Protein AF-W4V3F1-F1 (afdb_monomer_lite)

Sequence (189 aa):
MKKFYSPKEDTHKGADICTDPGHCQAWTKKEDAMAKWGTFKALDNWNKIERAVKETEGIIILYDKKVVNPVFHANSGGMTENAEDVWEGVEVPYLKSVKSEGEDKSSGYKVETVFKEEEITKKLEEEYPDIDIEPENLLEEIEVLERTPAGRVKELKIEDVVIKGTQLRTLLGLRSTNSILKREMTARL

Radius of gyration: 21.02 Å; chains: 1; bounding box: 52×33×70 Å

Foldseek 3Di:
DPLLADDPDPPVVPDRADCDCVGHRHDDDLVRQLVVVDDVCSVVVVVVVVVVCVVCPPPFDDDPNGGDDPDDDDALLQKFDFPCLPPPDDGDPVRHIDGDPPSVPDPPNDDDDDDQLVLLVVLCCVVPVVADDDSVCQVVQKAQPDAGPSQFRQWIGRNNDIDGLVVVCVSRVNRGSNDDDDDDDDPDD

Secondary structure (DSSP, 8-state):
---SS--SS-TTTT-S--S-TTTS-----HHHHHHHH-TTTHHHHHHHHHHHHHHTTT---EETTEE------S--SSBPPPHHHHSTT---TTS---B--SGGGSTTSS------HHHHHHHHHHH-TT----GGGTTTSEEEEEE-TTS-EEEEEETTEEEEHHHHHHHHT-S-S------------

pLDDT: mean 89.68, std 12.68, range [36.09, 98.5]

InterPro domains:
  IPR013486 Sporulation stage II protein D, amidase enhancer LytB [TIGR02669] (10-173)
  IPR013693 Sporulation stage II protein D, amidase enhancer LytB N-terminal [PF08486] (12-63)

Organism: NCBI:txid1294263

Structure (mmCIF, N/CA/C/O backbone):
data_AF-W4V3F1-F1
#
_entry.id   AF-W4V3F1-F1
#
loop_
_atom_site.group_PDB
_atom_site.id
_atom_site.type_symbol
_atom_site.label_atom_id
_atom_site.label_alt_id
_atom_site.label_comp_id
_atom_site.label_asym_id
_atom_site.label_entity_id
_atom_site.label_seq_id
_atom_site.pdbx_PDB_ins_code
_atom_site.Cartn_x
_atom_site.Cartn_y
_atom_site.Cartn_z
_atom_site.occupancy
_atom_site.B_iso_or_equiv
_atom_site.auth_seq_id
_atom_site.auth_comp_id
_atom_site.auth_asym_id
_atom_site.auth_atom_id
_atom_site.pdbx_PDB_model_num
ATOM 1 N N . MET A 1 1 ? -2.410 6.619 -32.416 1.00 41.56 1 MET A N 1
ATOM 2 C CA . MET A 1 1 ? -1.963 5.507 -31.546 1.00 41.56 1 MET A CA 1
ATOM 3 C C . MET A 1 1 ? -3.140 5.073 -30.689 1.00 41.56 1 MET A C 1
ATOM 5 O O . MET A 1 1 ? -3.841 5.946 -30.196 1.00 41.56 1 MET A O 1
ATOM 9 N N . LYS A 1 2 ? -3.404 3.768 -30.546 1.00 36.09 2 LYS A N 1
ATOM 10 C CA . LYS A 1 2 ? -4.362 3.290 -29.535 1.00 36.09 2 LYS A CA 1
ATOM 11 C C . LYS A 1 2 ? -3.741 3.552 -28.164 1.00 36.0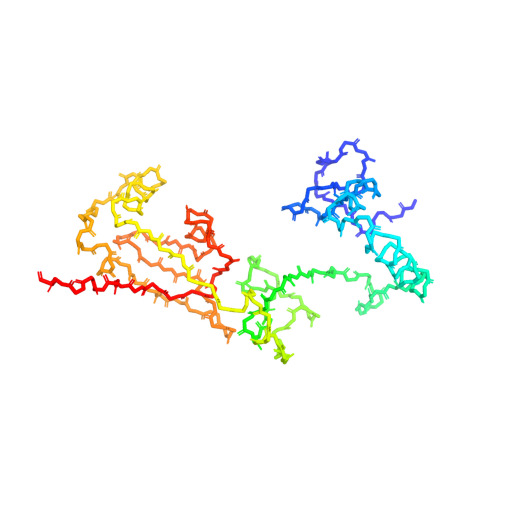9 2 LYS A C 1
ATOM 13 O O . LYS A 1 2 ? -2.633 3.086 -27.918 1.00 36.09 2 LYS A O 1
ATOM 18 N N . LYS A 1 3 ? -4.424 4.313 -27.312 1.00 44.62 3 LYS A N 1
ATOM 19 C CA . LYS A 1 3 ? -4.019 4.474 -25.917 1.00 44.62 3 LYS A CA 1
ATOM 20 C C . LYS A 1 3 ? -4.234 3.131 -25.209 1.00 44.62 3 LYS A C 1
ATOM 22 O O . LYS A 1 3 ? -5.343 2.605 -25.222 1.00 44.62 3 LYS A O 1
ATOM 27 N N . PHE A 1 4 ? -3.162 2.538 -24.687 1.00 47.47 4 PHE A N 1
ATOM 28 C CA . PHE A 1 4 ? -3.214 1.247 -23.982 1.00 47.47 4 PHE A CA 1
ATOM 29 C C . PHE A 1 4 ? -3.651 1.406 -22.522 1.00 47.47 4 PHE A C 1
ATOM 31 O O . PHE A 1 4 ? -4.257 0.499 -21.963 1.00 47.47 4 PHE A O 1
ATOM 38 N N . TYR A 1 5 ? -3.411 2.589 -21.956 1.00 52.44 5 TYR A N 1
ATOM 39 C CA . TYR A 1 5 ? -3.970 3.062 -20.700 1.00 52.44 5 TYR A CA 1
ATOM 40 C C . TYR A 1 5 ? -4.789 4.304 -21.015 1.00 52.44 5 TYR A C 1
ATOM 42 O O . TYR A 1 5 ? -4.263 5.312 -21.480 1.00 52.44 5 TYR A O 1
ATOM 50 N N . SER A 1 6 ? -6.099 4.226 -20.846 1.00 47.28 6 SER A N 1
ATOM 51 C CA . SER A 1 6 ? -6.944 5.413 -20.818 1.00 47.28 6 SER A CA 1
ATOM 52 C C . SER A 1 6 ? -7.829 5.292 -19.597 1.00 47.28 6 SER A C 1
ATOM 54 O O . SER A 1 6 ? -8.611 4.338 -19.538 1.00 47.28 6 SER A O 1
ATOM 56 N N . PRO A 1 7 ? -7.704 6.197 -18.613 1.00 50.78 7 PRO A N 1
ATOM 57 C CA . PRO A 1 7 ? -8.746 6.318 -17.610 1.00 50.78 7 PRO A CA 1
ATOM 58 C C . PRO A 1 7 ? -10.093 6.566 -18.313 1.00 50.78 7 PRO A C 1
ATOM 60 O O . PRO A 1 7 ? -10.143 7.117 -19.416 1.00 50.78 7 PRO A O 1
ATOM 63 N N . LYS A 1 8 ? -11.193 6.103 -17.702 1.00 53.56 8 LYS A N 1
ATOM 64 C CA . LYS A 1 8 ? -12.557 6.261 -18.252 1.00 53.56 8 LYS A CA 1
ATOM 65 C C . LYS A 1 8 ? -12.941 7.732 -18.478 1.00 53.56 8 LYS A C 1
ATOM 67 O O . LYS A 1 8 ? -13.828 8.005 -19.277 1.00 53.56 8 LYS A O 1
ATOM 72 N N . GLU A 1 9 ? -12.254 8.649 -17.807 1.00 59.47 9 GLU A N 1
ATOM 73 C CA . GLU A 1 9 ? -12.401 10.098 -17.908 1.00 59.47 9 GLU A CA 1
ATOM 74 C C . GLU A 1 9 ? -11.030 10.722 -18.207 1.00 59.47 9 GLU A C 1
ATOM 76 O O . GLU A 1 9 ? -10.009 10.172 -17.794 1.00 59.47 9 GLU A O 1
ATOM 81 N N . ASP A 1 10 ? -10.980 11.866 -18.904 1.00 65.69 10 ASP A N 1
ATOM 82 C CA . ASP A 1 10 ? -9.732 12.620 -19.137 1.00 65.69 10 ASP A CA 1
ATOM 83 C C . ASP A 1 10 ? -9.283 13.346 -17.854 1.00 65.69 10 ASP A C 1
ATOM 85 O O . ASP A 1 10 ? -9.185 14.573 -17.785 1.00 65.69 10 ASP A O 1
ATOM 89 N N . THR A 1 11 ? -9.019 12.568 -16.802 1.00 72.94 11 THR A N 1
ATOM 90 C CA . THR A 1 11 ? -8.532 13.046 -15.500 1.00 72.94 11 THR A CA 1
ATOM 91 C C . THR A 1 11 ? -7.145 13.678 -15.601 1.00 72.94 11 THR A C 1
ATOM 93 O O . THR A 1 11 ? -6.717 14.391 -14.693 1.00 72.94 11 THR A O 1
ATOM 96 N N . HIS A 1 12 ? -6.445 13.463 -16.717 1.00 76.38 12 HIS A N 1
ATOM 97 C CA . HIS A 1 12 ? -5.084 13.937 -16.965 1.00 76.38 12 HIS A CA 1
ATOM 98 C C . HIS A 1 12 ? -5.001 15.091 -17.965 1.00 76.38 12 HIS A C 1
ATOM 100 O O . HIS A 1 12 ? -3.892 15.510 -18.298 1.00 76.38 12 HIS A O 1
ATOM 106 N N . LYS A 1 13 ? -6.144 15.635 -18.412 1.00 82.06 13 LYS A N 1
ATOM 107 C CA . LYS A 1 13 ? -6.236 16.810 -19.299 1.00 82.06 13 LYS A CA 1
ATOM 108 C C . LYS A 1 13 ? -5.316 16.696 -20.525 1.00 82.06 13 LYS A C 1
ATOM 110 O O . LYS A 1 13 ? -4.575 17.628 -20.843 1.00 82.06 13 LYS A O 1
ATOM 115 N N . GLY A 1 14 ? -5.330 15.541 -21.187 1.00 83.25 14 GLY A N 1
ATOM 116 C CA . GLY A 1 14 ? -4.546 15.275 -22.396 1.00 83.25 14 GLY A CA 1
ATOM 117 C C . GLY A 1 14 ? -3.214 14.538 -22.200 1.00 83.25 14 GLY A C 1
ATOM 118 O O . GLY A 1 14 ? -2.583 14.207 -23.205 1.00 83.25 14 GLY A O 1
ATOM 119 N N . ALA A 1 15 ? -2.795 14.226 -20.968 1.00 85.25 15 ALA A N 1
ATOM 120 C CA . ALA A 1 15 ? -1.672 13.313 -20.709 1.00 85.25 15 ALA A CA 1
ATOM 121 C C . ALA A 1 15 ? -2.135 11.847 -20.569 1.00 85.25 15 ALA A C 1
ATOM 123 O O . ALA A 1 15 ? -3.310 11.577 -20.337 1.00 85.25 15 ALA A O 1
ATOM 124 N N . ASP A 1 16 ? -1.216 10.890 -20.738 1.00 83.19 16 ASP A N 1
ATOM 125 C CA . ASP A 1 16 ? -1.523 9.455 -20.594 1.00 83.19 16 ASP A CA 1
ATOM 126 C C . ASP A 1 16 ? -1.299 8.925 -19.162 1.00 83.19 16 ASP A C 1
ATOM 128 O O . ASP A 1 16 ? -1.877 7.905 -18.792 1.00 83.19 16 ASP A O 1
ATOM 132 N N . ILE A 1 17 ? -0.460 9.599 -18.361 1.00 86.94 17 ILE A N 1
ATOM 133 C CA . ILE A 1 17 ? -0.170 9.278 -16.953 1.00 86.94 17 ILE A CA 1
ATOM 134 C C . ILE A 1 17 ? 0.051 10.559 -16.135 1.00 86.94 17 ILE A C 1
ATOM 136 O O . ILE A 1 17 ? 0.441 11.592 -16.684 1.00 86.94 17 ILE A O 1
ATOM 140 N N . CYS A 1 18 ? -0.118 10.476 -14.812 1.00 87.25 18 CYS A N 1
ATOM 141 C CA . CYS A 1 18 ? 0.240 11.535 -13.864 1.00 87.25 18 CYS A CA 1
ATOM 142 C C . CYS A 1 1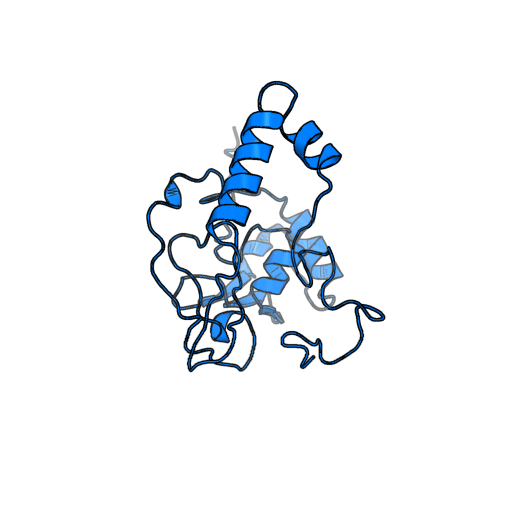8 ? 1.362 11.099 -12.903 1.00 87.25 18 CYS A C 1
ATOM 144 O O . CYS A 1 18 ? 1.743 9.929 -12.849 1.00 87.25 18 CYS A O 1
ATOM 146 N N . THR A 1 19 ? 1.895 12.051 -12.136 1.0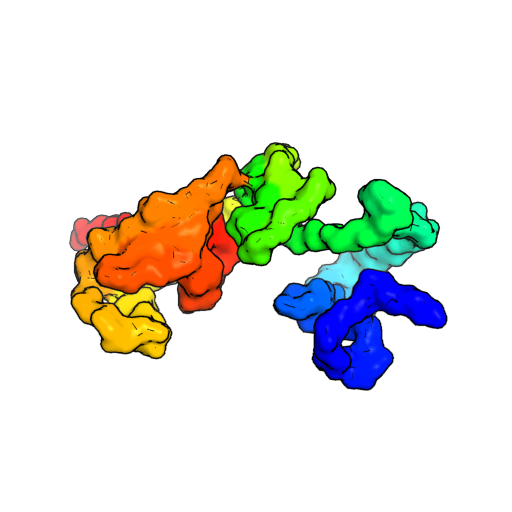0 88.94 19 THR A N 1
ATOM 147 C CA . THR A 1 19 ? 2.973 11.834 -11.153 1.00 88.94 19 THR A CA 1
ATOM 148 C C . THR A 1 19 ? 2.463 11.543 -9.739 1.00 88.94 19 THR A C 1
ATOM 150 O O . THR A 1 19 ? 3.247 11.560 -8.790 1.00 88.94 19 THR A O 1
ATOM 153 N N . ASP A 1 20 ? 1.153 11.345 -9.580 1.00 87.31 20 ASP A N 1
ATOM 154 C CA . ASP A 1 20 ? 0.534 10.992 -8.306 1.00 87.31 20 ASP A CA 1
ATOM 155 C C . ASP A 1 20 ? 0.576 9.464 -8.121 1.00 87.31 20 ASP A C 1
ATOM 157 O O . ASP A 1 20 ? -0.077 8.746 -8.884 1.00 87.31 20 ASP A O 1
ATOM 161 N N . PRO A 1 21 ? 1.315 8.934 -7.130 1.00 83.88 21 PRO A N 1
ATOM 162 C CA . PRO A 1 21 ? 1.365 7.499 -6.865 1.00 83.88 21 PRO A CA 1
ATOM 163 C C . PRO A 1 21 ? 0.045 6.918 -6.336 1.00 83.88 21 PRO A C 1
ATOM 165 O O . PRO A 1 21 ? -0.117 5.702 -6.374 1.00 83.88 21 PRO A O 1
ATOM 168 N N . GLY A 1 22 ? -0.885 7.745 -5.846 1.00 82.25 22 GLY A N 1
ATOM 169 C CA . GLY A 1 22 ? -2.237 7.315 -5.482 1.00 82.25 22 GLY A CA 1
ATOM 170 C C . GLY A 1 22 ? -3.136 7.046 -6.693 1.00 82.25 22 GLY A C 1
ATOM 171 O O . GLY A 1 22 ? -4.152 6.371 -6.552 1.00 82.25 22 GLY A O 1
ATOM 172 N N . HIS A 1 23 ? -2.752 7.536 -7.879 1.00 83.50 23 HIS A N 1
ATOM 173 C CA . HIS A 1 23 ? -3.527 7.403 -9.115 1.00 83.50 23 HIS A CA 1
ATOM 174 C C . HIS A 1 23 ? -2.782 6.645 -10.230 1.00 83.50 23 HIS A C 1
ATOM 176 O O . HIS A 1 23 ? -3.353 5.770 -10.876 1.00 83.50 23 HIS A O 1
ATOM 182 N N . CYS A 1 24 ? -1.521 6.990 -10.497 1.00 86.44 24 CYS A N 1
ATOM 183 C CA . CYS A 1 24 ? -0.678 6.352 -11.510 1.00 86.44 24 CYS A CA 1
ATOM 184 C C . CYS A 1 24 ? 0.584 5.771 -10.871 1.00 86.44 24 CYS A C 1
ATOM 186 O O . CYS A 1 24 ? 0.583 4.641 -10.395 1.00 86.44 24 CYS A O 1
ATOM 188 N N . GLN A 1 25 ? 1.679 6.526 -10.895 1.00 86.38 25 GLN A N 1
ATOM 189 C CA . GLN A 1 25 ? 2.966 6.071 -10.397 1.00 86.38 25 GLN A CA 1
ATOM 190 C C . GLN A 1 25 ? 3.774 7.242 -9.860 1.00 86.38 25 GLN A C 1
ATOM 192 O O . GLN A 1 25 ? 3.604 8.391 -10.271 1.00 86.38 25 GLN A O 1
ATOM 197 N N . ALA A 1 26 ? 4.683 6.927 -8.942 1.00 90.31 26 ALA A N 1
ATOM 198 C CA . ALA A 1 26 ? 5.602 7.912 -8.410 1.00 90.31 26 ALA A CA 1
ATOM 199 C C . ALA A 1 26 ? 6.524 8.438 -9.516 1.00 90.31 26 ALA A C 1
ATOM 201 O O . ALA A 1 26 ? 7.042 7.682 -10.339 1.00 90.31 26 ALA A O 1
ATOM 202 N N . TRP A 1 27 ? 6.787 9.738 -9.476 1.00 94.00 27 TRP A N 1
ATOM 203 C CA . TRP A 1 27 ? 7.806 10.373 -10.295 1.00 94.00 27 TRP A CA 1
ATOM 204 C C . TRP A 1 27 ? 8.590 11.371 -9.450 1.00 94.00 27 TRP A C 1
ATOM 206 O O . TRP A 1 27 ? 8.048 12.007 -8.547 1.00 94.00 27 TRP A O 1
ATOM 216 N N . THR A 1 28 ? 9.880 11.502 -9.732 1.00 94.00 28 THR A N 1
ATOM 217 C CA . THR A 1 28 ? 10.756 12.460 -9.060 1.00 94.00 28 THR A CA 1
ATOM 218 C C . THR A 1 28 ? 11.758 13.022 -10.057 1.00 94.00 28 THR A C 1
ATOM 220 O O . THR A 1 28 ? 12.177 12.327 -10.987 1.00 94.00 28 THR A O 1
ATOM 223 N N . LYS A 1 29 ? 12.134 14.289 -9.873 1.00 95.38 29 LYS A N 1
ATOM 224 C CA . LYS A 1 29 ? 13.186 14.918 -10.670 1.00 95.38 29 LYS A CA 1
ATOM 225 C C . LYS A 1 29 ? 14.539 14.331 -10.297 1.00 95.38 29 LYS A C 1
ATOM 227 O O . LYS A 1 29 ? 14.757 13.898 -9.165 1.00 95.38 29 LYS A O 1
ATOM 232 N N . LYS A 1 30 ? 15.471 14.365 -11.248 1.00 94.62 30 LYS A N 1
ATOM 233 C CA . LYS A 1 30 ? 16.843 13.899 -11.034 1.00 94.62 30 LYS A CA 1
ATOM 234 C C . LYS A 1 30 ? 17.491 14.609 -9.851 1.00 94.62 30 LYS A C 1
ATOM 236 O O . LYS A 1 30 ? 18.103 13.959 -9.011 1.00 94.62 30 LYS A O 1
ATOM 241 N N . GLU A 1 31 ? 17.324 15.921 -9.776 1.00 94.81 31 GLU A N 1
ATOM 242 C CA . GLU A 1 31 ? 17.925 16.773 -8.754 1.00 94.81 31 GLU A CA 1
ATOM 243 C C . GLU A 1 31 ? 17.392 16.418 -7.362 1.00 94.81 31 GLU A C 1
ATOM 245 O O . GLU A 1 31 ? 18.178 16.234 -6.435 1.00 94.81 31 GLU A O 1
ATOM 250 N N . ASP A 1 32 ? 16.076 16.223 -7.239 1.00 95.38 32 ASP A N 1
ATOM 251 C CA . ASP A 1 32 ? 15.419 15.850 -5.982 1.00 95.38 32 ASP A CA 1
ATOM 252 C C . ASP A 1 32 ? 15.861 14.454 -5.513 1.00 95.38 32 ASP A C 1
ATOM 254 O O . ASP A 1 32 ? 16.185 14.248 -4.339 1.00 95.38 32 ASP A O 1
ATOM 258 N N . ALA A 1 33 ? 15.932 13.489 -6.436 1.00 94.69 33 ALA A N 1
ATOM 259 C CA . ALA A 1 33 ? 16.415 12.142 -6.145 1.00 94.69 33 ALA A CA 1
ATOM 260 C C . ALA A 1 33 ? 17.887 12.146 -5.704 1.00 94.69 33 ALA A C 1
ATOM 262 O O . ALA A 1 33 ? 18.242 11.543 -4.688 1.00 94.69 33 ALA A O 1
ATOM 263 N N . MET A 1 34 ? 18.741 12.868 -6.435 1.00 95.00 34 MET A N 1
ATOM 264 C CA . MET A 1 34 ? 20.161 13.010 -6.120 1.00 95.00 34 MET A CA 1
ATOM 265 C C . MET A 1 34 ? 20.376 13.692 -4.766 1.00 95.00 34 MET A C 1
ATOM 267 O O . MET A 1 34 ? 21.180 13.208 -3.966 1.00 95.00 34 MET A O 1
ATOM 271 N N . ALA A 1 35 ? 19.627 14.757 -4.470 1.00 95.25 35 ALA A N 1
ATOM 272 C CA . ALA A 1 35 ? 19.666 15.424 -3.172 1.00 95.25 35 ALA A CA 1
ATOM 273 C C . ALA A 1 35 ? 19.281 14.463 -2.037 1.00 95.25 35 ALA A C 1
ATOM 275 O O . ALA A 1 35 ? 19.981 14.393 -1.026 1.00 95.25 35 ALA A O 1
ATOM 276 N N . LYS A 1 36 ? 18.229 13.655 -2.228 1.00 95.56 36 LYS A N 1
ATOM 277 C CA . LYS A 1 36 ? 17.770 12.662 -1.243 1.00 95.56 36 LYS A CA 1
ATOM 278 C C . LYS A 1 36 ? 18.800 11.563 -0.963 1.00 95.56 36 LYS A C 1
ATOM 280 O O . LYS A 1 36 ? 18.892 11.088 0.166 1.00 95.56 36 LYS A O 1
ATOM 285 N N . TRP A 1 37 ? 19.555 11.125 -1.968 1.00 96.06 37 TRP A N 1
ATOM 286 C CA . TRP A 1 37 ? 20.581 10.088 -1.793 1.00 96.06 37 TRP A CA 1
ATOM 287 C C . TRP A 1 37 ? 21.891 10.611 -1.197 1.00 96.06 37 TRP A C 1
ATOM 289 O O . TRP A 1 37 ? 22.673 9.819 -0.664 1.00 96.06 37 TRP A O 1
ATOM 299 N N . GLY A 1 38 ? 22.121 11.923 -1.275 1.00 93.50 38 GLY A N 1
ATOM 300 C CA . GLY A 1 38 ? 23.328 12.581 -0.794 1.00 93.50 38 GLY A CA 1
ATOM 301 C C . GLY A 1 38 ? 24.527 12.427 -1.735 1.00 93.50 38 GLY A C 1
ATOM 302 O O . GLY A 1 38 ? 24.615 11.504 -2.550 1.00 93.50 38 GLY A O 1
ATOM 303 N N . THR A 1 39 ? 25.490 13.339 -1.592 1.00 90.44 39 THR A N 1
ATOM 304 C CA . THR A 1 39 ? 26.598 13.565 -2.537 1.00 90.44 39 THR A CA 1
ATOM 305 C C . THR A 1 39 ? 27.396 12.307 -2.880 1.00 90.44 39 THR A C 1
ATOM 307 O O . THR A 1 39 ? 27.777 12.114 -4.030 1.00 90.44 39 THR A O 1
ATOM 310 N N . PHE A 1 40 ? 27.621 11.421 -1.906 1.00 92.25 40 PHE A N 1
ATOM 311 C CA . PHE A 1 40 ? 28.464 10.237 -2.091 1.00 92.25 40 PHE A CA 1
ATOM 312 C C . PHE A 1 40 ? 27.795 9.098 -2.871 1.00 92.25 40 PHE A C 1
ATOM 314 O O . PHE A 1 40 ? 28.497 8.276 -3.449 1.00 92.25 40 PHE A O 1
ATOM 321 N N . LYS A 1 41 ? 26.457 9.022 -2.880 1.00 95.81 41 LYS A N 1
ATOM 322 C CA . LYS A 1 41 ? 25.705 7.926 -3.525 1.00 95.81 41 LYS A CA 1
ATOM 323 C C . LYS A 1 41 ? 24.890 8.378 -4.729 1.00 95.81 41 LYS A C 1
ATOM 325 O O . LYS A 1 41 ? 24.471 7.538 -5.520 1.00 95.81 41 LYS A O 1
ATOM 330 N N . ALA A 1 42 ? 24.658 9.682 -4.872 1.00 96.19 42 ALA A N 1
ATOM 331 C CA . ALA A 1 42 ? 23.745 10.237 -5.860 1.00 96.19 42 ALA A CA 1
ATOM 332 C C . ALA A 1 42 ? 24.049 9.781 -7.293 1.00 96.19 42 ALA A C 1
ATOM 334 O O . ALA A 1 42 ? 23.158 9.293 -7.986 1.00 96.19 42 ALA A O 1
ATOM 335 N N . LEU A 1 43 ? 25.308 9.913 -7.722 1.00 95.94 43 LEU A N 1
ATOM 336 C CA . LEU A 1 43 ? 25.715 9.573 -9.085 1.00 95.94 43 LEU A CA 1
ATOM 337 C C . LEU A 1 43 ? 25.678 8.061 -9.340 1.00 95.94 43 LEU A C 1
ATOM 339 O O . LEU A 1 43 ? 25.175 7.636 -10.375 1.00 95.94 43 LEU A O 1
ATOM 343 N N . ASP A 1 44 ? 26.163 7.257 -8.391 1.00 97.38 44 ASP A N 1
ATOM 344 C CA . ASP A 1 44 ? 26.158 5.795 -8.508 1.00 97.38 44 ASP A CA 1
ATOM 345 C C . ASP A 1 44 ? 24.727 5.241 -8.584 1.00 97.38 44 ASP A C 1
ATOM 347 O O . ASP A 1 44 ? 24.395 4.499 -9.508 1.00 97.38 44 ASP A O 1
ATOM 351 N N . ASN A 1 45 ? 23.838 5.688 -7.689 1.00 97.75 45 ASN A N 1
ATOM 352 C CA . ASN A 1 45 ? 22.425 5.310 -7.712 1.00 97.75 45 ASN A CA 1
ATOM 353 C C . ASN A 1 45 ? 21.744 5.727 -9.022 1.00 97.75 45 ASN A C 1
ATOM 355 O O . ASN A 1 45 ? 21.009 4.928 -9.604 1.00 97.75 45 ASN A O 1
ATOM 359 N N . TRP A 1 46 ? 21.998 6.951 -9.500 1.00 96.94 46 TRP A N 1
ATOM 360 C CA . TRP A 1 46 ? 21.424 7.432 -10.756 1.00 96.94 46 TRP A CA 1
ATOM 361 C C . TRP A 1 46 ? 21.868 6.576 -11.941 1.00 96.94 46 TRP A C 1
ATOM 363 O O . TRP A 1 46 ? 21.027 6.081 -12.687 1.00 96.94 46 TRP A O 1
ATOM 373 N N . ASN A 1 47 ? 23.173 6.339 -12.077 1.00 97.31 47 ASN A N 1
ATOM 374 C CA . ASN A 1 47 ? 23.727 5.535 -13.166 1.00 97.31 47 ASN A CA 1
ATOM 375 C C . ASN A 1 47 ? 23.241 4.083 -13.099 1.00 97.31 47 ASN A C 1
ATOM 377 O O . ASN A 1 47 ? 22.976 3.466 -14.129 1.00 97.31 47 ASN A O 1
ATOM 381 N N . LYS A 1 48 ? 23.085 3.530 -11.891 1.00 97.94 48 LYS A N 1
ATOM 382 C CA . LYS A 1 48 ? 22.527 2.190 -11.689 1.00 97.94 48 LYS A CA 1
ATOM 383 C C . LYS A 1 48 ? 21.082 2.096 -12.186 1.00 97.94 48 LYS A C 1
ATOM 385 O O . LYS A 1 48 ? 20.744 1.109 -12.836 1.00 97.94 48 LYS A O 1
ATOM 390 N N . ILE A 1 49 ? 20.254 3.102 -11.898 1.00 97.56 49 ILE A N 1
ATOM 391 C CA . ILE A 1 49 ? 18.859 3.168 -12.359 1.00 97.56 49 ILE A CA 1
ATOM 392 C C . ILE A 1 49 ? 18.801 3.383 -13.875 1.00 97.56 49 ILE A C 1
ATOM 394 O O . ILE A 1 49 ? 18.083 2.661 -14.559 1.00 97.56 49 ILE A O 1
ATOM 398 N N . GLU A 1 50 ? 19.583 4.322 -14.411 1.00 97.75 50 GLU A N 1
ATOM 399 C CA . GLU A 1 50 ? 19.647 4.601 -15.851 1.00 97.75 50 GLU A CA 1
ATOM 400 C C . GLU A 1 50 ? 20.064 3.359 -16.646 1.00 97.75 50 GLU A C 1
ATOM 402 O O . GLU A 1 50 ? 19.432 3.017 -17.647 1.00 97.75 50 GLU A O 1
ATOM 407 N N . ARG A 1 51 ? 21.077 2.631 -16.159 1.00 98.50 51 ARG A N 1
ATOM 408 C CA . ARG A 1 51 ? 21.493 1.358 -16.748 1.00 98.50 51 ARG A CA 1
ATOM 409 C C . ARG A 1 51 ? 20.361 0.334 -16.726 1.00 98.50 51 ARG A C 1
ATOM 411 O O . ARG A 1 51 ? 20.109 -0.267 -17.761 1.00 98.50 51 ARG A O 1
ATOM 418 N N . ALA A 1 52 ? 19.668 0.163 -15.599 1.00 98.38 52 ALA A N 1
ATOM 419 C CA . ALA A 1 52 ? 18.562 -0.790 -15.498 1.00 98.38 52 ALA A CA 1
ATOM 420 C C . ALA A 1 52 ? 17.435 -0.470 -16.495 1.00 98.38 52 ALA A C 1
ATOM 422 O O . ALA A 1 52 ? 16.968 -1.364 -17.192 1.00 98.38 52 ALA A O 1
ATOM 423 N N . VAL A 1 53 ? 17.055 0.807 -16.624 1.00 97.75 53 VAL A N 1
ATOM 424 C CA . VAL A 1 53 ? 16.057 1.250 -17.612 1.00 97.75 53 VAL A CA 1
ATOM 425 C C . VAL A 1 53 ? 16.518 0.912 -19.029 1.00 97.75 53 VAL A C 1
ATOM 427 O O . VAL A 1 53 ? 15.767 0.289 -19.777 1.00 97.75 53 VAL A O 1
ATOM 430 N N . LYS A 1 54 ? 17.763 1.262 -19.376 1.00 98.38 54 LYS A N 1
ATOM 431 C CA . LYS A 1 54 ? 18.338 1.020 -20.705 1.00 98.38 54 LYS A CA 1
ATOM 432 C C . LYS A 1 54 ? 18.448 -0.469 -21.043 1.00 98.38 54 LYS A C 1
ATOM 434 O O . LYS A 1 54 ? 18.162 -0.863 -22.166 1.00 98.38 54 LYS A O 1
ATOM 439 N N . GLU A 1 55 ? 18.844 -1.301 -20.086 1.00 98.44 55 GLU A N 1
ATOM 440 C CA . GLU A 1 55 ? 18.936 -2.758 -20.264 1.00 98.44 55 GLU A CA 1
ATOM 441 C C . GLU A 1 55 ? 17.565 -3.410 -20.503 1.00 98.44 55 GLU A C 1
ATOM 443 O O . GLU A 1 55 ? 17.493 -4.482 -21.100 1.00 98.44 55 GLU A O 1
ATOM 448 N N . THR A 1 56 ? 16.480 -2.752 -20.087 1.00 97.88 56 THR A N 1
ATOM 449 C CA . THR A 1 56 ? 15.094 -3.203 -20.297 1.00 97.88 56 THR A CA 1
ATOM 450 C C . THR A 1 56 ? 14.337 -2.406 -21.363 1.00 97.88 56 THR A C 1
ATOM 452 O O . THR A 1 56 ? 13.106 -2.445 -21.412 1.00 97.88 56 THR A O 1
ATOM 455 N N . GLU A 1 57 ? 15.045 -1.673 -22.225 1.00 97.75 57 GLU A N 1
ATOM 456 C CA . GLU A 1 57 ? 14.424 -0.850 -23.264 1.00 97.75 57 GLU A CA 1
ATOM 457 C C . GLU A 1 57 ? 13.517 -1.689 -24.182 1.00 97.75 57 GLU A C 1
ATOM 459 O O . GLU A 1 57 ? 13.913 -2.721 -24.723 1.00 97.75 57 GLU A O 1
ATOM 464 N N . GLY A 1 58 ? 12.264 -1.250 -24.341 1.00 95.94 58 GLY A N 1
ATOM 465 C CA . GLY A 1 58 ? 11.266 -1.926 -25.175 1.00 95.94 58 GLY A CA 1
ATOM 466 C C . GLY A 1 58 ? 10.684 -3.220 -24.589 1.00 95.94 58 GLY A C 1
ATOM 467 O O . GLY A 1 58 ? 9.812 -3.821 -25.220 1.00 95.94 58 GLY A O 1
ATOM 468 N N . ILE A 1 59 ? 11.109 -3.646 -23.394 1.00 97.44 59 ILE A N 1
ATOM 469 C CA . ILE A 1 59 ? 10.538 -4.813 -22.715 1.00 97.44 59 ILE A CA 1
ATOM 470 C C . ILE A 1 59 ? 9.209 -4.420 -22.064 1.00 97.44 59 ILE A C 1
ATOM 472 O O . ILE A 1 59 ? 9.135 -3.497 -21.257 1.00 97.44 59 ILE A O 1
ATOM 476 N N . ILE A 1 60 ? 8.153 -5.160 -22.397 1.00 95.75 60 ILE A N 1
ATOM 477 C CA . ILE A 1 60 ? 6.815 -5.015 -21.815 1.00 95.75 60 ILE A CA 1
ATOM 478 C C . ILE A 1 60 ? 6.292 -6.374 -21.358 1.00 95.75 60 ILE A C 1
ATOM 480 O O . ILE A 1 60 ? 6.671 -7.414 -21.898 1.00 95.75 60 ILE A O 1
ATOM 484 N N . ILE A 1 61 ? 5.387 -6.362 -20.383 1.00 96.00 61 ILE A N 1
ATOM 485 C CA . ILE A 1 61 ? 4.742 -7.576 -19.883 1.00 96.00 61 ILE A CA 1
ATOM 486 C C . ILE A 1 61 ? 3.414 -7.763 -20.625 1.00 96.00 61 ILE A C 1
ATOM 488 O O . ILE A 1 61 ? 2.583 -6.852 -20.684 1.00 96.00 61 ILE A O 1
ATOM 492 N N . LEU A 1 62 ? 3.223 -8.952 -21.201 1.00 95.88 62 LEU A N 1
ATOM 493 C CA . LEU A 1 62 ? 2.016 -9.330 -21.930 1.00 95.88 62 LEU A CA 1
ATOM 494 C C . LEU A 1 62 ? 1.347 -10.540 -21.275 1.00 95.88 62 LEU A C 1
ATOM 496 O O . LEU A 1 62 ? 2.020 -11.491 -20.885 1.00 95.88 62 LEU A O 1
ATOM 500 N N . TYR A 1 63 ? 0.019 -10.540 -21.254 1.00 94.69 63 TYR A N 1
ATOM 501 C CA . TYR A 1 63 ? -0.804 -11.712 -20.972 1.00 94.69 63 TYR A CA 1
ATOM 502 C C . TYR A 1 63 ? -1.830 -11.851 -22.096 1.00 94.69 63 TYR A C 1
ATOM 504 O O . TYR A 1 63 ? -2.478 -10.872 -22.460 1.00 94.69 63 TYR A O 1
ATOM 512 N N . ASP A 1 64 ? -1.930 -13.037 -22.702 1.00 95.44 64 ASP A N 1
ATOM 513 C CA . ASP A 1 64 ? -2.780 -13.276 -23.882 1.00 95.44 64 ASP A CA 1
ATOM 514 C C . ASP A 1 64 ? -2.595 -12.209 -24.990 1.00 95.44 64 ASP A C 1
ATOM 516 O O . ASP A 1 64 ? -3.538 -11.620 -25.519 1.00 95.44 64 ASP A O 1
ATOM 520 N N . LYS A 1 65 ? -1.327 -11.891 -25.298 1.00 95.06 65 LYS A N 1
ATOM 521 C CA . LYS A 1 65 ? -0.909 -10.879 -26.296 1.00 95.06 65 LYS A CA 1
ATOM 522 C C . LYS A 1 65 ? -1.423 -9.451 -26.035 1.00 95.06 65 LYS A C 1
ATOM 524 O O . LYS A 1 65 ? -1.314 -8.597 -26.916 1.00 95.06 65 LYS A O 1
ATOM 529 N N . LYS A 1 66 ? -1.946 -9.165 -24.841 1.00 92.75 66 LYS A N 1
ATOM 530 C CA . LYS A 1 66 ? -2.372 -7.831 -24.399 1.00 92.75 66 LYS A CA 1
ATOM 531 C C . LYS A 1 66 ? -1.423 -7.316 -23.323 1.00 92.75 66 LYS A C 1
ATOM 533 O O . LYS A 1 66 ? -0.934 -8.092 -22.507 1.00 92.75 66 LYS A O 1
ATOM 538 N N . VAL A 1 67 ? -1.164 -6.010 -23.333 1.00 92.25 67 VAL A N 1
ATOM 539 C CA . VAL A 1 67 ? -0.369 -5.345 -22.290 1.00 92.25 67 VAL A CA 1
ATOM 540 C C . VAL A 1 67 ? -1.088 -5.495 -20.954 1.00 92.25 67 VAL A C 1
ATOM 542 O O . VAL A 1 67 ? -2.289 -5.239 -20.871 1.00 92.25 67 VAL A O 1
ATOM 545 N N . VAL A 1 68 ? -0.362 -5.949 -19.935 1.00 92.00 68 VAL A N 1
ATOM 546 C CA . VAL A 1 68 ? -0.910 -6.132 -18.583 1.00 92.00 68 VAL A CA 1
ATOM 547 C C . VAL A 1 68 ? -0.996 -4.809 -17.826 1.00 92.00 68 VAL A C 1
ATOM 549 O O . VAL A 1 68 ? -0.367 -3.831 -18.229 1.00 92.00 68 VAL A O 1
ATOM 552 N N . ASN A 1 69 ? -1.710 -4.817 -16.695 1.00 88.69 69 ASN A N 1
ATOM 553 C CA . ASN A 1 69 ? -1.582 -3.828 -15.625 1.00 88.69 69 ASN A CA 1
ATOM 554 C C . ASN A 1 69 ? -0.515 -4.252 -14.596 1.00 88.69 69 ASN A C 1
ATOM 556 O O . ASN A 1 69 ? -0.829 -5.075 -13.735 1.00 88.69 69 ASN A O 1
ATOM 560 N N . PRO A 1 70 ? 0.744 -3.761 -14.674 1.00 91.50 70 PRO A N 1
ATOM 561 C CA . PRO A 1 70 ? 1.851 -4.241 -13.854 1.00 91.50 70 PRO A CA 1
ATOM 562 C C . PRO A 1 70 ? 1.892 -3.499 -12.513 1.00 91.50 70 PRO A C 1
ATOM 564 O O . PRO A 1 70 ? 2.854 -2.801 -12.192 1.00 91.50 70 PRO A O 1
ATOM 567 N N . VAL A 1 71 ? 0.816 -3.617 -11.739 1.00 92.12 71 VAL A N 1
ATOM 568 C CA . VAL A 1 71 ? 0.738 -3.040 -10.394 1.00 92.12 71 VAL A CA 1
ATOM 569 C C . VAL A 1 71 ? 1.845 -3.603 -9.501 1.00 92.12 71 VAL A C 1
ATOM 571 O O . VAL A 1 71 ? 2.189 -4.783 -9.570 1.00 92.12 71 VAL A O 1
ATOM 574 N N . PHE A 1 72 ? 2.401 -2.757 -8.638 1.00 93.38 72 PHE A N 1
ATOM 575 C CA . PHE A 1 72 ? 3.454 -3.130 -7.698 1.00 93.38 72 PHE A CA 1
ATOM 576 C C . PHE A 1 72 ? 3.237 -2.443 -6.350 1.00 93.38 72 PHE A C 1
ATOM 578 O O . PHE A 1 72 ? 2.510 -1.456 -6.238 1.00 93.38 72 PHE A O 1
ATOM 585 N N . HIS A 1 73 ? 3.866 -2.971 -5.305 1.00 92.88 73 HIS A N 1
ATOM 586 C CA . HIS A 1 73 ? 3.802 -2.423 -3.954 1.00 92.88 73 HIS A CA 1
ATOM 587 C C . HIS A 1 73 ? 5.104 -2.717 -3.196 1.00 92.88 73 HIS A C 1
ATOM 589 O O . HIS A 1 73 ? 5.921 -3.520 -3.635 1.00 92.88 73 HIS A O 1
ATOM 595 N N . ALA A 1 74 ? 5.325 -2.027 -2.074 1.00 92.88 74 ALA A N 1
ATOM 596 C CA . ALA A 1 74 ? 6.620 -2.030 -1.387 1.00 92.88 74 ALA A CA 1
ATOM 597 C C . ALA A 1 74 ? 6.953 -3.340 -0.647 1.00 92.88 74 ALA A C 1
ATOM 599 O O . ALA A 1 74 ? 8.120 -3.720 -0.573 1.00 92.88 74 ALA A O 1
ATOM 600 N N . ASN A 1 75 ? 5.955 -3.981 -0.033 1.00 94.44 75 ASN A N 1
ATOM 601 C CA . ASN A 1 75 ? 6.105 -5.221 0.728 1.00 94.44 75 ASN A CA 1
ATOM 602 C C . ASN A 1 75 ? 4.743 -5.920 0.844 1.00 94.44 75 ASN A C 1
ATOM 604 O O . ASN A 1 75 ? 3.733 -5.271 1.146 1.00 94.44 75 ASN A O 1
ATOM 608 N N . SER A 1 76 ? 4.711 -7.219 0.577 1.00 94.69 76 SER A N 1
ATOM 609 C CA . SER A 1 76 ? 3.497 -8.031 0.542 1.00 94.69 76 SER A CA 1
ATOM 610 C C . SER A 1 76 ? 3.111 -8.574 1.922 1.00 94.69 76 SER A C 1
ATOM 612 O O . SER A 1 76 ? 1.927 -8.792 2.183 1.00 94.69 76 SER A O 1
ATOM 614 N N . GLY A 1 77 ? 4.078 -8.714 2.835 1.00 92.69 77 GLY A N 1
ATOM 615 C CA . GLY A 1 77 ? 3.894 -9.421 4.105 1.00 92.69 77 GLY A CA 1
ATOM 616 C C . GLY A 1 77 ? 4.019 -10.943 3.963 1.00 92.69 77 GLY A C 1
ATOM 617 O O . GLY A 1 77 ? 3.525 -11.674 4.816 1.00 92.69 77 GLY A O 1
ATOM 618 N N . GLY A 1 78 ? 4.664 -11.415 2.887 1.00 93.62 78 GLY A N 1
ATOM 619 C CA . GLY A 1 78 ? 4.954 -12.828 2.609 1.00 93.62 78 GLY A CA 1
ATOM 620 C C . GLY A 1 78 ? 4.095 -13.456 1.505 1.00 93.62 78 GLY A C 1
ATOM 621 O O . GLY A 1 78 ? 4.501 -14.459 0.912 1.00 93.62 78 GLY A O 1
ATOM 622 N N . MET A 1 79 ? 2.948 -12.858 1.180 1.00 95.75 79 MET A N 1
ATOM 623 C CA . MET A 1 79 ? 2.092 -13.233 0.051 1.00 95.75 79 MET A CA 1
ATOM 624 C C . MET A 1 79 ? 1.513 -11.990 -0.620 1.00 95.75 79 MET A C 1
ATOM 626 O O . MET A 1 79 ? 1.046 -11.065 0.044 1.00 95.75 79 MET A O 1
ATOM 630 N N . THR A 1 80 ? 1.522 -11.990 -1.951 1.00 96.69 80 THR A N 1
ATOM 631 C CA . THR A 1 80 ? 0.797 -11.001 -2.760 1.00 96.69 80 THR A CA 1
ATOM 632 C C . THR A 1 80 ? -0.703 -11.299 -2.752 1.00 96.69 80 THR A C 1
ATOM 634 O O . THR A 1 80 ? -1.119 -12.396 -2.391 1.00 96.69 80 THR A O 1
ATOM 637 N N . GLU A 1 81 ? -1.524 -10.325 -3.132 1.00 95.19 81 GLU A N 1
ATOM 638 C CA . GLU A 1 81 ? -2.982 -10.477 -3.171 1.00 95.19 81 GLU A CA 1
ATOM 639 C C . GLU A 1 81 ? -3.490 -10.913 -4.543 1.00 95.19 81 GLU A C 1
ATOM 641 O O . GLU A 1 81 ? -2.853 -10.639 -5.565 1.00 95.19 81 GLU A O 1
ATOM 646 N N . ASN A 1 82 ? -4.671 -11.536 -4.570 1.00 94.69 82 ASN A N 1
ATOM 647 C CA . ASN A 1 82 ? -5.442 -11.593 -5.808 1.00 94.69 82 ASN A CA 1
ATOM 648 C C . ASN A 1 82 ? -6.026 -10.208 -6.113 1.00 94.69 82 ASN A C 1
ATOM 650 O O . ASN A 1 82 ? -6.349 -9.444 -5.201 1.00 94.69 82 ASN A O 1
ATOM 654 N N . ALA A 1 83 ? -6.197 -9.879 -7.394 1.00 93.06 83 ALA A N 1
ATOM 655 C CA . ALA A 1 83 ? -6.796 -8.601 -7.776 1.00 93.06 83 ALA A CA 1
ATOM 656 C C . ALA A 1 83 ? -8.212 -8.428 -7.209 1.00 93.06 83 ALA A C 1
ATOM 658 O O . ALA A 1 83 ? -8.526 -7.355 -6.698 1.00 93.06 83 ALA A O 1
ATOM 659 N N . GLU A 1 84 ? -9.028 -9.480 -7.250 1.00 90.88 84 GLU A N 1
ATOM 660 C CA . GLU A 1 84 ? -10.414 -9.477 -6.775 1.00 90.88 84 GLU A CA 1
ATOM 661 C C . GLU A 1 84 ? -10.563 -9.246 -5.261 1.00 90.88 84 GLU A C 1
ATOM 663 O O . GLU A 1 84 ? -11.613 -8.786 -4.815 1.00 90.88 84 GLU A O 1
ATOM 668 N N . ASP A 1 85 ? -9.511 -9.511 -4.481 1.00 90.50 85 ASP A N 1
ATOM 669 C CA . ASP A 1 85 ? -9.487 -9.295 -3.030 1.00 90.50 85 ASP A CA 1
ATOM 670 C C . ASP A 1 85 ? -9.132 -7.839 -2.657 1.00 90.50 85 ASP A C 1
ATOM 672 O O . ASP A 1 85 ? -9.310 -7.419 -1.512 1.00 90.50 85 ASP A O 1
ATOM 676 N N . VAL A 1 86 ? -8.633 -7.048 -3.619 1.00 87.56 86 VAL A N 1
ATOM 677 C CA . VAL A 1 86 ? -8.205 -5.648 -3.422 1.00 87.56 86 VAL A CA 1
ATOM 678 C C . VAL A 1 86 ? -9.089 -4.664 -4.186 1.00 87.56 86 VAL A C 1
ATOM 680 O O . VAL A 1 86 ? -9.440 -3.608 -3.655 1.00 87.56 86 VAL A O 1
ATOM 683 N N . TRP A 1 87 ? -9.439 -4.988 -5.429 1.00 85.94 87 TRP A N 1
ATOM 684 C CA . TRP A 1 87 ? -10.283 -4.180 -6.302 1.00 85.94 87 TRP A CA 1
ATOM 685 C C . TRP A 1 87 ? -11.567 -4.949 -6.599 1.00 85.94 87 TRP A C 1
ATOM 687 O O . TRP A 1 87 ? -11.529 -6.064 -7.114 1.00 85.94 87 TRP A O 1
ATOM 697 N N . GLU A 1 88 ? -12.711 -4.348 -6.276 1.00 71.19 88 GLU A N 1
ATOM 698 C CA . GLU A 1 88 ? -14.003 -5.018 -6.403 1.00 71.19 88 GLU A CA 1
ATOM 699 C C . GLU A 1 88 ? -14.265 -5.534 -7.826 1.00 71.19 88 GLU A C 1
ATOM 701 O O . GLU A 1 88 ? -14.215 -4.791 -8.808 1.00 71.19 88 GLU A O 1
ATOM 706 N N . GLY A 1 89 ? -14.634 -6.814 -7.909 1.00 65.62 89 GLY A N 1
ATOM 707 C CA . GLY A 1 89 ? -15.451 -7.339 -9.001 1.00 65.62 89 GLY A CA 1
ATOM 708 C C . GLY A 1 89 ? -14.732 -7.739 -10.288 1.00 65.62 89 GLY A C 1
ATOM 709 O O . GLY A 1 89 ? -15.424 -8.055 -11.257 1.00 65.62 89 GLY A O 1
ATOM 710 N N . VAL A 1 90 ? -13.394 -7.767 -10.342 1.00 77.06 90 VAL A N 1
ATOM 711 C CA . VAL A 1 90 ? -12.688 -8.256 -11.539 1.00 77.06 90 VAL A CA 1
ATOM 712 C C . VAL A 1 90 ? -11.523 -9.165 -11.178 1.00 77.06 90 VAL A C 1
ATOM 714 O O . VAL A 1 90 ? -10.451 -8.715 -10.782 1.00 77.06 90 VAL A O 1
ATOM 717 N N . GLU A 1 91 ? -11.728 -10.459 -11.409 1.00 89.44 91 GLU A N 1
ATOM 718 C CA . GLU A 1 91 ? -10.640 -11.423 -11.470 1.00 89.44 91 GLU A CA 1
ATOM 719 C C . GLU A 1 91 ? -9.689 -11.057 -12.617 1.00 89.44 91 GLU A C 1
ATOM 721 O O . GLU A 1 91 ? -10.101 -10.891 -13.771 1.00 89.44 91 GLU A O 1
ATOM 726 N N . VAL A 1 92 ? -8.397 -10.960 -12.312 1.00 93.56 92 VAL A N 1
ATOM 727 C CA . VAL A 1 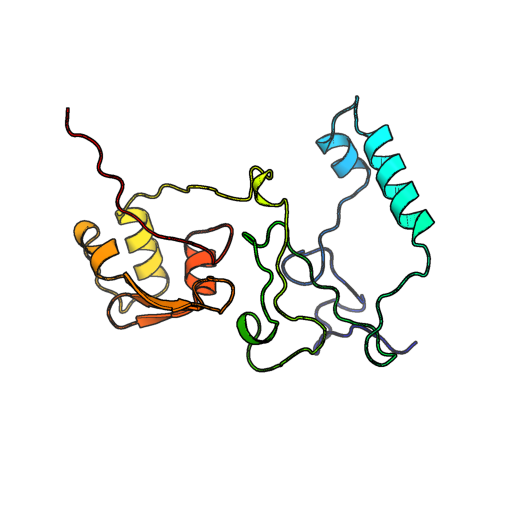92 ? -7.359 -10.696 -13.310 1.00 93.56 92 VAL A CA 1
ATOM 728 C C . VAL A 1 92 ? -6.410 -11.896 -13.344 1.00 93.56 92 VAL A C 1
ATOM 730 O O . VAL A 1 92 ? -5.658 -12.099 -12.392 1.00 93.56 92 VAL A O 1
ATOM 733 N N . PRO A 1 93 ? -6.386 -12.695 -14.429 1.00 94.81 93 PRO A N 1
ATOM 734 C CA . PRO A 1 93 ? -5.692 -13.989 -14.446 1.00 94.81 93 PRO A CA 1
ATOM 735 C C . PRO A 1 93 ? -4.187 -13.956 -14.143 1.00 94.81 93 PRO A C 1
ATOM 737 O O . PRO A 1 93 ? -3.617 -14.970 -13.754 1.00 94.81 93 PRO A O 1
ATOM 740 N N . TYR A 1 94 ? -3.536 -12.809 -14.349 1.00 94.56 94 TYR A N 1
ATOM 741 C CA . TYR A 1 94 ? -2.110 -12.608 -14.076 1.00 94.56 94 TYR A CA 1
ATOM 742 C C . TYR A 1 94 ? -1.828 -11.862 -12.761 1.00 94.56 94 TYR A C 1
ATOM 744 O O . TYR A 1 94 ? -0.665 -11.722 -12.395 1.00 94.56 94 TYR A O 1
ATOM 752 N N . LEU A 1 95 ? -2.855 -11.381 -12.053 1.00 95.56 95 LEU A N 1
ATOM 753 C CA . LEU A 1 95 ? -2.735 -10.771 -10.724 1.00 95.56 95 LEU A CA 1
ATOM 754 C C . LEU A 1 95 ? -3.332 -11.729 -9.698 1.00 95.56 95 LEU A C 1
ATOM 756 O O . LEU A 1 95 ? -4.426 -11.525 -9.173 1.00 95.56 95 LEU A O 1
ATOM 760 N N . LYS A 1 96 ? -2.599 -12.817 -9.478 1.00 95.94 96 LYS A N 1
ATOM 761 C CA . LYS A 1 96 ? -2.951 -13.877 -8.543 1.00 95.94 96 LYS A CA 1
ATOM 762 C C . LYS A 1 96 ? -1.977 -13.908 -7.386 1.00 95.94 96 LYS A C 1
ATOM 764 O O . LYS A 1 96 ? -0.792 -13.617 -7.552 1.00 95.94 96 LYS A O 1
ATOM 769 N N . SER A 1 97 ? -2.501 -14.297 -6.233 1.00 96.56 97 SER A N 1
ATOM 770 C CA . SER A 1 97 ? -1.732 -14.435 -5.013 1.00 96.56 97 SER A CA 1
ATOM 771 C C . SER A 1 97 ? -0.618 -15.463 -5.195 1.00 96.56 97 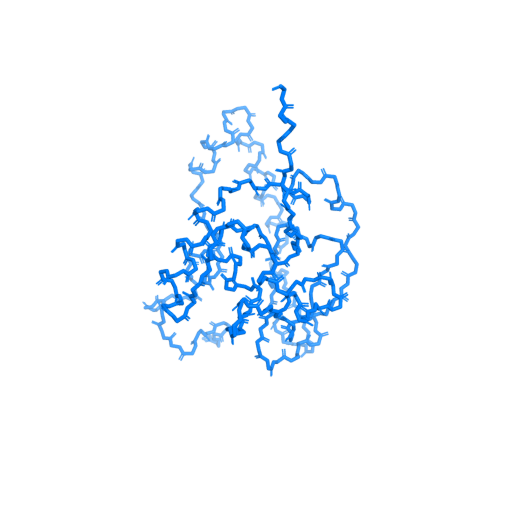SER A C 1
ATOM 773 O O . SER A 1 97 ? -0.844 -16.617 -5.564 1.00 96.56 97 SER A O 1
ATOM 775 N N . VAL A 1 98 ? 0.605 -15.022 -4.926 1.00 96.75 98 VAL A N 1
ATOM 776 C CA . VAL A 1 98 ? 1.814 -15.845 -4.899 1.00 96.75 98 VAL A CA 1
ATOM 777 C C . VAL A 1 98 ? 2.636 -15.529 -3.656 1.00 96.75 98 VAL A C 1
ATOM 779 O O . VAL A 1 98 ? 2.640 -14.396 -3.163 1.00 96.75 98 VAL A O 1
ATOM 782 N N . LYS A 1 99 ? 3.367 -16.534 -3.168 1.00 96.44 99 LYS A N 1
ATOM 783 C CA . LYS A 1 99 ? 4.340 -16.375 -2.083 1.00 96.44 99 LYS A CA 1
ATOM 784 C C . LYS A 1 99 ? 5.469 -15.438 -2.520 1.00 96.44 99 LYS A C 1
ATOM 786 O O . LYS A 1 99 ? 5.991 -15.580 -3.624 1.00 96.44 99 LYS A O 1
ATOM 791 N N . SER A 1 100 ? 5.869 -14.531 -1.633 1.00 95.06 100 SER A N 1
ATOM 792 C CA . SER A 1 100 ? 6.987 -13.609 -1.840 1.00 95.06 100 SER A CA 1
ATOM 793 C C . SER A 1 100 ? 8.047 -13.827 -0.761 1.00 95.06 100 SER A C 1
ATOM 795 O O . SER A 1 100 ? 7.841 -13.524 0.415 1.00 95.06 100 SER A O 1
ATOM 797 N N . GLU A 1 101 ? 9.172 -14.430 -1.141 1.00 94.31 101 GLU A N 1
ATOM 798 C CA . GLU A 1 101 ? 10.215 -14.848 -0.202 1.00 94.31 101 GLU A CA 1
ATOM 799 C C . GLU A 1 101 ? 11.275 -13.762 0.025 1.00 94.31 101 GLU A C 1
ATOM 801 O O . GLU A 1 101 ? 11.615 -12.994 -0.872 1.00 94.31 101 GLU A O 1
ATOM 806 N N . GLY A 1 102 ? 11.846 -13.725 1.234 1.00 91.62 102 GLY A N 1
ATOM 807 C CA . GLY A 1 102 ? 12.948 -12.821 1.588 1.00 91.62 102 GLY A CA 1
ATOM 808 C C . GLY A 1 102 ? 12.534 -11.386 1.926 1.00 91.62 102 GLY A C 1
ATOM 809 O O . GLY A 1 102 ? 13.397 -10.550 2.205 1.00 91.62 102 GLY A O 1
ATOM 810 N N . GLU A 1 103 ? 11.232 -11.094 1.922 1.00 92.62 103 GLU A N 1
ATOM 811 C CA . GLU A 1 103 ? 10.682 -9.791 2.300 1.00 92.62 103 GLU A CA 1
ATOM 812 C C . GLU A 1 103 ? 10.833 -9.469 3.789 1.00 92.62 103 GLU A C 1
ATOM 814 O O . GLU A 1 103 ? 10.854 -8.294 4.156 1.00 92.62 103 GLU A O 1
ATOM 819 N N . ASP A 1 104 ? 10.986 -10.492 4.627 1.00 91.19 104 ASP A N 1
ATOM 820 C CA . ASP A 1 104 ? 11.162 -10.421 6.079 1.00 91.19 104 ASP A CA 1
ATOM 821 C C . ASP A 1 104 ? 12.422 -9.663 6.512 1.00 91.19 104 ASP A C 1
ATOM 823 O O . ASP A 1 104 ? 12.498 -9.153 7.629 1.00 91.19 104 ASP A O 1
ATOM 827 N N . LYS A 1 105 ? 13.386 -9.519 5.600 1.00 91.94 105 LYS A N 1
ATOM 828 C CA . LYS A 1 105 ? 14.607 -8.727 5.800 1.00 91.94 105 LYS A CA 1
ATOM 829 C C . LYS A 1 105 ? 14.381 -7.221 5.648 1.00 91.94 105 LYS A C 1
ATOM 831 O O . LYS A 1 105 ? 15.264 -6.434 5.989 1.00 91.94 105 LYS A O 1
ATOM 836 N N . SER A 1 106 ? 13.242 -6.805 5.095 1.00 90.81 106 SER A N 1
ATOM 837 C CA . SER A 1 106 ? 12.901 -5.393 4.947 1.00 90.81 106 SER A CA 1
ATOM 838 C C . SER A 1 106 ? 12.493 -4.799 6.290 1.00 90.81 106 SER A C 1
ATOM 840 O O . SER A 1 106 ? 11.636 -5.340 6.983 1.00 90.81 106 SER A O 1
ATOM 842 N N . SER A 1 107 ? 13.001 -3.607 6.612 1.00 89.75 107 SER A N 1
ATOM 843 C CA . SER A 1 107 ? 12.516 -2.830 7.762 1.00 89.75 107 SER A CA 1
ATOM 844 C C . SER A 1 107 ? 11.037 -2.437 7.644 1.00 89.75 107 SER A C 1
ATOM 846 O O . SER A 1 107 ? 10.429 -2.013 8.619 1.00 89.75 107 SER A O 1
ATOM 848 N N . GLY A 1 108 ? 10.447 -2.562 6.450 1.00 89.56 108 GLY A N 1
ATOM 849 C CA . GLY A 1 108 ? 9.022 -2.360 6.216 1.00 89.56 108 GLY A CA 1
ATOM 850 C C . GLY A 1 108 ? 8.153 -3.607 6.386 1.00 89.56 108 GLY A C 1
ATOM 851 O O . GLY A 1 108 ? 6.947 -3.474 6.211 1.00 89.56 108 GLY A O 1
ATOM 852 N N . TYR A 1 109 ? 8.725 -4.781 6.686 1.00 92.75 109 TYR A N 1
ATOM 853 C CA . TYR A 1 109 ? 7.979 -6.045 6.766 1.00 92.75 109 TYR A CA 1
ATOM 854 C C . TYR A 1 109 ? 7.034 -6.106 7.968 1.00 92.75 109 TYR A C 1
ATOM 856 O O . TYR A 1 109 ? 5.876 -6.496 7.845 1.00 92.75 109 TYR A O 1
ATOM 864 N N . LYS A 1 110 ? 7.524 -5.690 9.139 1.00 93.25 110 LYS A N 1
ATOM 865 C CA . LYS A 1 110 ? 6.741 -5.555 10.369 1.00 93.25 110 LYS A CA 1
ATOM 866 C C . LYS A 1 110 ? 7.006 -4.179 10.946 1.00 93.25 110 LYS A C 1
ATOM 868 O O . LYS A 1 110 ? 8.151 -3.836 11.223 1.00 93.25 110 LYS A O 1
ATOM 873 N N . VAL A 1 111 ? 5.944 -3.397 11.083 1.00 93.62 111 VAL A N 1
ATOM 874 C CA . VAL A 1 111 ? 5.992 -2.040 11.621 1.00 93.62 111 VAL A CA 1
ATOM 875 C C . VAL A 1 111 ? 4.891 -1.923 12.654 1.00 93.62 111 VAL A C 1
ATOM 877 O O . VAL A 1 111 ? 3.738 -2.231 12.362 1.00 93.62 111 VAL A O 1
ATOM 880 N N . GLU A 1 112 ? 5.262 -1.474 13.842 1.00 94.44 112 GLU A N 1
ATOM 881 C CA . GLU A 1 112 ? 4.323 -1.142 14.904 1.00 94.44 112 GLU A CA 1
ATOM 882 C C . GLU A 1 112 ? 4.022 0.354 14.840 1.00 94.44 112 GLU A C 1
ATOM 884 O O . GLU A 1 112 ? 4.880 1.177 14.510 1.00 94.44 112 GLU A O 1
ATOM 889 N N . THR A 1 113 ? 2.768 0.713 15.077 1.00 93.56 113 THR A N 1
ATOM 890 C CA . THR A 1 113 ? 2.331 2.104 15.167 1.00 93.56 113 THR A CA 1
ATOM 891 C C . THR A 1 113 ? 1.448 2.204 16.389 1.00 93.56 113 THR A C 1
ATOM 893 O O . THR A 1 113 ? 0.474 1.464 16.506 1.00 93.56 113 THR A O 1
ATOM 896 N N . VAL A 1 114 ? 1.852 3.070 17.312 1.00 94.94 114 VAL A N 1
ATOM 897 C CA . VAL A 1 114 ? 1.190 3.249 18.599 1.00 94.94 114 VAL A CA 1
ATOM 898 C C . VAL A 1 114 ? 0.281 4.461 18.498 1.00 94.94 114 VAL A C 1
ATOM 900 O O . VAL A 1 114 ? 0.693 5.510 18.001 1.00 94.94 114 VAL A O 1
ATOM 903 N N . PHE A 1 115 ? -0.943 4.292 18.977 1.00 93.75 115 PHE A N 1
ATOM 904 C CA . PHE A 1 115 ? -1.956 5.331 19.066 1.00 93.75 115 PHE A CA 1
ATOM 905 C C . PHE A 1 115 ? -2.489 5.360 20.489 1.00 93.75 115 PHE A C 1
ATOM 907 O O . PHE A 1 115 ? -2.477 4.338 21.180 1.00 93.75 115 PHE A O 1
ATOM 914 N N . LYS A 1 116 ? -2.988 6.518 20.906 1.00 94.94 116 LYS A N 1
ATOM 915 C CA . LYS A 1 116 ? -3.866 6.580 22.072 1.00 94.94 116 LYS A CA 1
ATOM 916 C C . LYS A 1 116 ? -5.266 6.119 21.676 1.00 94.94 116 LYS A C 1
ATOM 918 O O . LYS A 1 116 ? -5.679 6.354 20.540 1.00 94.94 116 LYS A O 1
ATOM 923 N N . GLU A 1 117 ? -5.990 5.486 22.591 1.00 94.12 117 GLU A N 1
ATOM 924 C CA . GLU A 1 117 ? -7.349 5.004 22.311 1.00 94.12 117 GLU A CA 1
ATOM 925 C C . GLU A 1 117 ? -8.266 6.177 21.949 1.00 94.12 117 GLU A C 1
ATOM 927 O O . GLU A 1 117 ? -8.958 6.120 20.937 1.00 94.12 117 GLU A O 1
ATOM 932 N N . GLU A 1 118 ? -8.130 7.309 22.643 1.00 95.12 118 GLU A N 1
ATOM 933 C CA . GLU A 1 118 ? -8.895 8.530 22.380 1.00 95.12 118 GLU A CA 1
ATOM 934 C C . GLU A 1 118 ? -8.634 9.103 20.976 1.00 95.12 118 GLU A C 1
ATOM 936 O O . GLU A 1 118 ? -9.519 9.698 20.363 1.00 95.12 118 GLU A O 1
ATOM 941 N N . GLU A 1 119 ? -7.422 8.929 20.438 1.00 95.19 119 GLU A N 1
ATOM 942 C CA . GLU A 1 119 ? -7.092 9.377 19.080 1.00 95.19 119 GLU A CA 1
ATOM 943 C C . GLU A 1 119 ? -7.752 8.502 18.012 1.00 95.19 119 GLU A C 1
ATOM 945 O O . GLU A 1 119 ? -8.107 9.008 16.946 1.00 95.19 119 GLU A O 1
ATOM 950 N N . ILE A 1 120 ? -7.893 7.199 18.271 1.00 95.06 120 ILE A N 1
ATOM 951 C CA . ILE A 1 120 ? -8.584 6.285 17.360 1.00 95.06 120 ILE A CA 1
ATOM 952 C C . ILE A 1 120 ? -10.091 6.530 17.432 1.00 95.06 120 ILE A C 1
ATOM 954 O O . ILE A 1 120 ? -10.698 6.729 16.381 1.00 95.06 120 ILE A O 1
ATOM 958 N N . THR A 1 121 ? -10.669 6.565 18.636 1.00 94.88 121 THR A N 1
ATOM 959 C CA . THR A 1 121 ? -12.103 6.806 18.857 1.00 94.88 121 THR A CA 1
ATOM 960 C C . THR A 1 121 ? -12.548 8.092 18.178 1.00 94.88 121 THR A C 1
ATOM 962 O O . THR A 1 121 ? -13.428 8.059 17.324 1.00 94.88 121 THR A O 1
ATOM 965 N N . LYS A 1 122 ? -11.842 9.204 18.416 1.00 95.31 122 LYS A N 1
ATOM 966 C CA . LYS A 1 122 ? -12.168 10.488 17.787 1.00 95.31 122 LYS A CA 1
ATOM 967 C C . LYS A 1 122 ? -12.179 10.416 16.255 1.00 95.31 122 LYS A C 1
ATOM 969 O O . LYS A 1 122 ? -13.049 10.987 15.609 1.00 95.31 122 LYS A O 1
ATOM 974 N N . LYS A 1 123 ? -11.199 9.734 15.653 1.00 95.69 123 LYS A N 1
ATOM 975 C CA . LYS A 1 123 ? -11.149 9.564 14.192 1.00 95.69 123 LYS A CA 1
ATOM 976 C C . LYS A 1 123 ? -12.315 8.723 13.675 1.00 95.69 123 LYS A C 1
ATOM 978 O O . LYS A 1 123 ? -12.799 8.981 12.579 1.00 95.69 123 LYS A O 1
ATOM 983 N N . LEU A 1 124 ? -12.721 7.703 14.429 1.00 95.06 124 LEU A N 1
ATOM 984 C CA . LEU A 1 124 ? -13.861 6.861 14.081 1.00 95.06 124 LEU A CA 1
ATOM 985 C C . LEU A 1 124 ? -15.166 7.654 14.141 1.00 95.06 124 LEU A C 1
ATOM 987 O O . LEU A 1 124 ? -15.901 7.612 13.166 1.00 95.06 124 LEU A O 1
ATOM 991 N N . GLU A 1 125 ? -15.401 8.426 15.200 1.00 93.88 125 GLU A N 1
ATOM 992 C CA . GLU A 1 125 ? -16.585 9.288 15.346 1.00 93.88 125 GLU A CA 1
ATOM 993 C C . GLU A 1 125 ? -16.656 10.380 14.262 1.00 93.88 125 GLU A C 1
ATOM 995 O O . GLU A 1 125 ? -17.731 10.705 13.762 1.00 93.88 125 GLU A O 1
ATOM 1000 N N . GLU A 1 126 ? -15.509 10.949 13.866 1.00 95.25 126 GLU A N 1
ATOM 1001 C CA . GLU A 1 126 ? -15.438 11.948 12.789 1.00 95.25 126 GLU A CA 1
ATOM 1002 C C . GLU A 1 126 ? -15.822 11.364 11.414 1.00 95.25 126 GLU A C 1
ATOM 1004 O O . GLU A 1 126 ? -16.457 12.053 10.614 1.00 95.25 126 GLU A O 1
ATOM 1009 N N . GLU A 1 127 ? -15.438 10.115 11.128 1.00 95.75 127 GLU A N 1
ATOM 1010 C CA . GLU A 1 127 ? -15.715 9.440 9.848 1.00 95.75 127 GLU A CA 1
ATOM 1011 C C . GLU A 1 127 ? -17.074 8.714 9.843 1.00 95.75 127 GLU A C 1
ATOM 1013 O O . GLU A 1 127 ? -17.743 8.645 8.810 1.00 95.75 127 GLU A O 1
ATOM 1018 N N . TYR A 1 128 ? -17.497 8.195 10.997 1.00 93.88 128 TYR A N 1
ATOM 1019 C CA . TYR A 1 128 ? -18.715 7.414 11.205 1.00 93.88 128 TYR A CA 1
ATOM 1020 C C . TYR A 1 128 ? -19.498 7.982 12.406 1.00 93.88 128 TYR A C 1
ATOM 1022 O O . TYR A 1 128 ? -19.380 7.469 13.516 1.00 93.88 128 TYR A O 1
ATOM 1030 N N . PRO A 1 129 ? -20.330 9.019 12.196 1.00 89.94 129 PRO A N 1
ATOM 1031 C CA . PRO A 1 129 ? -21.004 9.746 13.281 1.00 89.94 129 PRO A CA 1
ATOM 1032 C C . PRO A 1 129 ? -22.011 8.938 14.110 1.00 89.94 129 PRO A C 1
ATOM 1034 O O . PRO A 1 129 ? -22.478 9.432 15.131 1.00 89.94 129 PRO A O 1
ATOM 1037 N N . ASP A 1 130 ? -22.387 7.745 13.644 1.00 89.56 130 ASP A N 1
ATOM 1038 C CA . ASP A 1 130 ? -23.328 6.849 14.326 1.00 89.56 130 ASP A CA 1
ATOM 1039 C C . ASP A 1 130 ? -22.632 5.893 15.317 1.00 89.56 130 ASP A C 1
ATOM 1041 O O . ASP A 1 130 ? -23.317 5.116 15.977 1.00 89.56 130 ASP A O 1
ATOM 1045 N N . ILE A 1 131 ? -21.295 5.925 15.389 1.00 91.94 131 ILE A N 1
ATOM 1046 C CA . ILE A 1 131 ? -20.494 5.133 16.331 1.00 91.94 131 ILE A CA 1
ATOM 1047 C C . ILE A 1 131 ? -20.444 5.838 17.699 1.00 91.94 131 ILE A C 1
ATOM 1049 O O . ILE A 1 131 ? -20.214 7.047 17.744 1.00 91.94 131 ILE A O 1
ATOM 1053 N N . ASP A 1 132 ? -20.604 5.089 18.794 1.00 90.31 132 ASP A N 1
ATOM 1054 C CA . ASP A 1 132 ? -20.610 5.576 20.187 1.00 90.31 132 ASP A CA 1
ATOM 1055 C C . ASP A 1 132 ? -19.700 4.729 21.102 1.00 90.31 132 ASP A C 1
ATOM 1057 O O . ASP A 1 132 ? -20.149 3.987 21.977 1.00 90.31 132 ASP A O 1
ATOM 1061 N N . ILE A 1 133 ? -18.384 4.848 20.898 1.00 91.88 133 ILE A N 1
ATOM 1062 C CA . ILE A 1 133 ? -17.383 4.006 21.567 1.00 91.88 133 ILE A CA 1
ATOM 1063 C C . ILE A 1 133 ? -16.708 4.752 22.711 1.00 91.88 133 ILE A C 1
ATOM 1065 O O . ILE A 1 133 ? -15.986 5.724 22.498 1.00 91.88 133 ILE A O 1
ATOM 1069 N N . GLU A 1 134 ? -16.777 4.188 23.913 1.00 94.00 134 GLU A N 1
ATOM 1070 C CA . GLU A 1 134 ? -15.889 4.593 25.005 1.00 94.00 134 GLU A CA 1
ATOM 1071 C C . GLU A 1 134 ? -14.442 4.138 24.714 1.00 94.00 134 GLU A C 1
ATOM 1073 O O . GLU A 1 134 ? -14.226 2.952 24.425 1.00 94.00 134 GLU A O 1
ATOM 1078 N N . PRO A 1 135 ? -13.422 5.019 24.800 1.00 92.94 135 PRO A N 1
ATOM 1079 C CA . PRO A 1 135 ? -12.035 4.683 24.465 1.00 92.94 135 PRO A CA 1
ATOM 1080 C C . PRO A 1 135 ? -11.506 3.410 25.142 1.00 92.94 135 PRO A C 1
ATOM 1082 O O . PRO A 1 135 ? -10.809 2.619 24.502 1.00 92.94 135 PRO A O 1
ATOM 1085 N N . GLU A 1 136 ? -11.884 3.149 26.397 1.00 92.44 136 GLU A N 1
ATOM 1086 C CA . GLU A 1 136 ? -11.428 1.967 27.142 1.00 92.44 136 GLU A CA 1
ATOM 1087 C C . GLU A 1 136 ? -12.003 0.639 26.615 1.00 92.44 136 GLU A C 1
ATOM 1089 O O . GLU A 1 136 ? -11.452 -0.426 26.924 1.00 92.44 136 GLU A O 1
ATOM 1094 N N . ASN A 1 137 ? -13.069 0.692 25.810 1.00 92.56 137 ASN A N 1
ATOM 1095 C CA . ASN A 1 137 ? -13.734 -0.458 25.184 1.00 92.56 137 ASN A CA 1
ATOM 1096 C C . ASN A 1 137 ? -13.414 -0.587 23.683 1.00 92.56 137 ASN A C 1
ATOM 1098 O O . ASN A 1 137 ? -13.895 -1.499 23.015 1.00 92.56 137 ASN A O 1
ATOM 1102 N N . LEU A 1 138 ? -12.588 0.309 23.130 1.00 92.75 138 LEU A N 1
ATOM 1103 C CA . LEU A 1 138 ? -12.332 0.404 21.691 1.00 92.75 138 LEU A CA 1
ATOM 1104 C C . LEU A 1 138 ? -11.939 -0.924 21.031 1.00 92.75 138 LEU A C 1
ATOM 1106 O O . LEU A 1 138 ? -12.360 -1.211 19.915 1.00 92.75 138 LEU A O 1
ATOM 1110 N N . LEU A 1 139 ? -11.080 -1.718 21.670 1.00 92.06 139 LEU A N 1
ATOM 1111 C CA . LEU A 1 139 ? -10.604 -2.967 21.070 1.00 92.06 139 LEU A CA 1
ATOM 1112 C C . LEU A 1 139 ? -11.632 -4.087 21.166 1.00 92.06 139 LEU A C 1
ATOM 1114 O O . LEU A 1 139 ? -11.607 -4.997 20.340 1.00 92.06 139 LEU A O 1
ATOM 1118 N N . GLU A 1 140 ? -12.493 -4.029 22.172 1.00 93.81 140 GLU A N 1
ATOM 1119 C CA . GLU A 1 140 ? -13.591 -4.955 22.387 1.00 93.81 140 GLU A CA 1
ATOM 1120 C C . GLU A 1 140 ? -14.708 -4.747 21.349 1.00 93.81 140 GLU A C 1
ATOM 1122 O O . GLU A 1 140 ? -15.316 -5.728 20.924 1.00 93.81 140 GLU A O 1
ATOM 1127 N N . GLU A 1 141 ? -14.898 -3.512 20.874 1.00 94.69 141 GLU A N 1
ATOM 1128 C CA . GLU A 1 141 ? -15.886 -3.156 19.841 1.00 94.69 141 GLU A CA 1
ATOM 1129 C C . GLU A 1 141 ? -15.406 -3.390 18.396 1.00 94.69 141 GLU A C 1
ATOM 1131 O O . GLU A 1 141 ? -16.185 -3.248 17.451 1.00 94.69 141 GLU A O 1
ATOM 1136 N N . ILE A 1 142 ? -14.131 -3.752 18.188 1.00 95.00 142 ILE A N 1
ATOM 1137 C CA . ILE A 1 142 ? -13.566 -4.030 16.858 1.00 95.00 142 ILE A CA 1
ATOM 1138 C C . ILE A 1 142 ? -13.461 -5.539 16.618 1.00 95.00 142 ILE A C 1
ATOM 1140 O O . ILE A 1 142 ? -12.611 -6.232 17.181 1.00 95.00 142 ILE A O 1
ATOM 1144 N N . GLU A 1 143 ? -14.233 -6.038 15.656 1.00 96.12 143 GLU A N 1
ATOM 1145 C CA . GLU A 1 143 ? -14.226 -7.436 15.226 1.00 96.12 143 GLU A CA 1
ATOM 1146 C C . GLU A 1 143 ? -13.748 -7.568 13.772 1.00 96.12 143 GLU A C 1
ATOM 1148 O O . GLU A 1 143 ? -14.318 -6.991 12.849 1.00 96.12 143 GLU A O 1
ATOM 1153 N N . VAL A 1 144 ? -12.712 -8.374 13.518 1.00 97.62 144 VAL A N 1
ATOM 1154 C CA . VAL A 1 144 ? -12.323 -8.717 12.138 1.00 97.62 144 VAL A CA 1
ATOM 1155 C C . VAL A 1 144 ? -13.265 -9.793 11.606 1.00 97.62 144 VAL A C 1
ATOM 1157 O O . VAL A 1 144 ? -13.178 -10.943 12.032 1.00 97.62 144 VAL A O 1
ATOM 1160 N N . LEU A 1 145 ? -14.106 -9.429 10.637 1.00 97.44 145 LEU A N 1
ATOM 1161 C CA . LEU A 1 145 ? -15.089 -10.332 10.037 1.00 97.44 145 LEU A CA 1
ATOM 1162 C C . LEU A 1 145 ? -14.459 -11.260 8.996 1.00 97.44 145 LEU A C 1
ATOM 1164 O O . LEU A 1 145 ? -14.742 -12.456 8.963 1.00 97.44 145 LEU A O 1
ATOM 1168 N N . GLU A 1 146 ? -13.593 -10.717 8.136 1.00 96.25 146 GLU A N 1
ATOM 1169 C CA . GLU A 1 146 ? -13.008 -11.472 7.029 1.00 96.25 146 GLU A CA 1
ATOM 1170 C C . GLU A 1 146 ? -11.549 -11.078 6.783 1.00 96.25 146 GLU A C 1
ATOM 1172 O O . GLU A 1 146 ? -11.161 -9.902 6.816 1.00 96.25 146 GLU A O 1
ATOM 1177 N N . ARG A 1 147 ? -10.731 -12.087 6.469 1.00 96.38 147 ARG A N 1
ATOM 1178 C CA . ARG A 1 147 ? -9.392 -11.908 5.912 1.00 96.38 147 ARG A CA 1
ATOM 1179 C C . ARG A 1 147 ? -9.292 -12.546 4.535 1.00 96.38 147 ARG A C 1
ATOM 1181 O O . ARG A 1 147 ? -9.862 -13.606 4.299 1.00 96.38 147 ARG A O 1
ATOM 1188 N N . THR A 1 148 ? -8.519 -11.918 3.656 1.00 95.12 148 THR A N 1
ATOM 1189 C CA . THR A 1 148 ? -8.152 -12.484 2.354 1.00 95.12 148 THR A CA 1
ATOM 1190 C C . THR A 1 148 ? -7.321 -13.763 2.538 1.00 95.12 148 THR A C 1
ATOM 1192 O O . THR A 1 148 ? -6.723 -13.966 3.604 1.00 95.12 148 THR A O 1
ATOM 1195 N N . PRO A 1 149 ? -7.180 -14.609 1.501 1.00 93.56 149 PRO A N 1
ATOM 1196 C CA . PRO A 1 149 ? -6.272 -15.757 1.546 1.00 93.56 149 PRO A CA 1
ATOM 1197 C C . PRO A 1 149 ? -4.809 -15.389 1.849 1.00 93.56 149 PRO A C 1
ATOM 1199 O O . PRO A 1 149 ? -4.081 -16.205 2.412 1.00 93.56 149 PRO A O 1
ATOM 1202 N N . ALA A 1 150 ? -4.374 -14.165 1.520 1.00 94.56 150 ALA A N 1
ATOM 1203 C CA . ALA A 1 150 ? -3.044 -13.652 1.863 1.00 94.56 150 ALA A CA 1
ATOM 1204 C C . ALA A 1 150 ? -2.953 -13.079 3.297 1.00 94.56 150 ALA A C 1
ATOM 1206 O O . ALA A 1 150 ? -1.901 -12.585 3.708 1.00 94.56 150 ALA A O 1
ATOM 1207 N N . GLY A 1 151 ? -4.037 -13.152 4.076 1.00 94.31 151 GLY A N 1
ATOM 1208 C CA . GLY A 1 151 ? -4.088 -12.804 5.497 1.00 94.31 151 GLY A CA 1
ATOM 1209 C C . GLY A 1 151 ? -4.419 -11.342 5.795 1.00 94.31 151 GLY A C 1
ATOM 1210 O O . GLY A 1 151 ? -4.383 -10.936 6.961 1.00 94.31 151 GLY A O 1
ATOM 1211 N N . ARG A 1 152 ? -4.756 -10.536 4.787 1.00 95.88 152 ARG A N 1
ATOM 1212 C CA . ARG A 1 152 ? -5.089 -9.119 4.975 1.00 95.88 152 ARG A CA 1
ATOM 1213 C C . ARG A 1 152 ? -6.515 -8.954 5.465 1.00 95.88 152 ARG A C 1
ATOM 1215 O O . ARG A 1 152 ? -7.394 -9.685 5.035 1.00 95.88 152 ARG A O 1
ATOM 1222 N N . VAL A 1 153 ? -6.752 -7.982 6.342 1.00 96.94 153 VAL A N 1
ATOM 1223 C CA . VAL A 1 153 ? -8.106 -7.613 6.767 1.00 96.94 153 VAL A CA 1
ATOM 1224 C C . VAL A 1 153 ? -8.870 -7.108 5.551 1.00 96.94 153 VAL A C 1
ATOM 1226 O O . VAL A 1 153 ? -8.476 -6.109 4.940 1.00 96.94 153 VAL A O 1
ATOM 1229 N N . LYS A 1 154 ? -9.941 -7.817 5.204 1.00 95.06 154 LYS A N 1
ATOM 1230 C CA . LYS A 1 154 ? -10.833 -7.466 4.104 1.00 95.06 154 LYS A CA 1
ATOM 1231 C C . LYS A 1 154 ? -11.994 -6.639 4.634 1.00 95.06 154 LYS A C 1
ATOM 1233 O O . LYS A 1 154 ? -12.171 -5.504 4.197 1.00 95.06 154 LYS A O 1
ATOM 1238 N N . GLU A 1 155 ? -12.665 -7.150 5.660 1.00 96.12 155 GLU A N 1
ATOM 1239 C CA . GLU A 1 155 ? -13.776 -6.491 6.344 1.00 96.12 155 GLU A CA 1
ATOM 1240 C C . GLU A 1 155 ? -13.638 -6.628 7.858 1.00 96.12 155 GLU A C 1
ATOM 1242 O O . GLU A 1 155 ? -13.121 -7.624 8.378 1.00 96.12 155 GLU A O 1
ATOM 1247 N N . LEU A 1 156 ? -14.097 -5.602 8.559 1.00 97.19 156 LEU A N 1
ATOM 1248 C CA . LEU A 1 156 ? -14.207 -5.573 10.006 1.00 97.19 156 LEU A CA 1
ATOM 1249 C C . LEU A 1 156 ? -15.489 -4.842 10.412 1.00 97.19 156 LEU A C 1
ATOM 1251 O O . LEU A 1 156 ? -16.015 -4.022 9.660 1.00 97.19 156 LEU A O 1
ATOM 1255 N N . LYS A 1 157 ? -15.978 -5.161 11.599 1.00 96.56 157 LYS A N 1
ATOM 1256 C CA . LYS A 1 157 ? -17.122 -4.543 12.250 1.00 96.56 157 LYS A CA 1
ATOM 1257 C C . LYS A 1 157 ? -16.596 -3.698 13.409 1.00 96.56 157 LYS A C 1
ATOM 1259 O O . LYS A 1 157 ? -15.724 -4.157 14.144 1.00 96.56 157 LYS A O 1
ATOM 1264 N N . ILE A 1 158 ? -17.056 -2.458 13.496 1.00 94.94 158 ILE A N 1
ATOM 1265 C CA . ILE A 1 158 ? -16.798 -1.541 14.605 1.00 94.94 158 ILE A CA 1
ATOM 1266 C C . ILE A 1 158 ? -18.168 -1.134 15.135 1.00 94.94 158 ILE A C 1
ATOM 1268 O O . ILE A 1 158 ? -18.919 -0.495 14.395 1.00 94.94 158 ILE A O 1
ATOM 1272 N N . GLU A 1 159 ? -18.507 -1.556 16.352 1.00 91.94 159 GLU A N 1
ATOM 1273 C CA . GLU A 1 159 ? -19.900 -1.557 16.828 1.00 91.94 159 GLU A CA 1
ATOM 1274 C C . GLU A 1 159 ? -20.822 -2.145 15.764 1.00 91.94 159 GLU A C 1
ATOM 1276 O O . GLU A 1 159 ? -20.540 -3.233 15.301 1.00 91.94 159 GLU A O 1
ATOM 1281 N N . ASP A 1 160 ? -21.866 -1.458 15.296 1.00 91.12 160 ASP A N 1
ATOM 1282 C CA . ASP A 1 160 ? -22.757 -1.942 14.237 1.00 91.12 160 ASP A CA 1
ATOM 1283 C C . ASP A 1 160 ? -22.363 -1.524 12.811 1.00 91.12 160 ASP A C 1
ATOM 1285 O O . ASP A 1 160 ? -23.045 -1.880 11.843 1.00 91.12 160 ASP A O 1
ATOM 1289 N N . VAL A 1 161 ? -21.226 -0.845 12.643 1.00 94.94 161 VAL A N 1
ATOM 1290 C CA . VAL A 1 161 ? -20.742 -0.379 11.339 1.00 94.94 161 VAL A CA 1
ATOM 1291 C C . VAL A 1 161 ? -19.755 -1.379 10.740 1.00 94.94 161 VAL A C 1
ATOM 1293 O O . VAL A 1 161 ? -18.689 -1.652 11.289 1.00 94.94 161 VAL A O 1
ATOM 1296 N N . VAL A 1 162 ? -20.080 -1.909 9.559 1.00 96.62 162 VAL A N 1
ATOM 1297 C CA . VAL A 1 162 ? -19.165 -2.756 8.779 1.00 96.62 162 VAL A CA 1
ATOM 1298 C C . VAL A 1 162 ? -18.350 -1.890 7.827 1.00 96.62 162 VAL A C 1
ATOM 1300 O O . VAL A 1 162 ? -18.909 -1.166 7.001 1.00 96.62 162 VAL A O 1
ATOM 1303 N N . ILE A 1 163 ? -17.025 -1.994 7.914 1.00 95.62 163 ILE A N 1
ATOM 1304 C CA . ILE A 1 163 ? -16.089 -1.245 7.073 1.00 95.62 163 ILE A CA 1
ATOM 1305 C C . ILE A 1 163 ? -15.049 -2.167 6.437 1.00 95.62 163 ILE A C 1
ATOM 1307 O O . ILE A 1 163 ? -14.714 -3.241 6.943 1.00 95.62 163 ILE A O 1
ATOM 1311 N N . LYS A 1 164 ? -14.460 -1.713 5.332 1.00 95.19 164 LYS A N 1
ATOM 1312 C CA . LYS A 1 164 ? -13.329 -2.393 4.695 1.00 95.19 164 LYS A CA 1
ATOM 1313 C C . LYS A 1 164 ? -12.043 -2.150 5.471 1.00 95.19 164 LYS A C 1
ATOM 1315 O O . LYS A 1 164 ? -11.783 -1.047 5.956 1.00 95.19 164 LYS A O 1
ATOM 1320 N N . GLY A 1 165 ? -11.136 -3.123 5.444 1.00 95.56 165 GLY A N 1
ATOM 1321 C CA . GLY A 1 165 ? -9.789 -2.957 5.999 1.00 95.56 165 GLY A CA 1
ATOM 1322 C C . GLY A 1 165 ? -9.024 -1.779 5.380 1.00 95.56 165 GLY A C 1
ATOM 1323 O O . GLY A 1 165 ? -8.222 -1.131 6.053 1.00 95.56 165 GLY A O 1
ATOM 1324 N N . THR A 1 166 ? -9.289 -1.443 4.111 1.00 94.38 166 THR A N 1
ATOM 1325 C CA . THR A 1 166 ? -8.690 -0.281 3.429 1.00 94.38 166 THR A CA 1
ATOM 1326 C C . THR A 1 166 ? -9.156 1.061 3.994 1.00 94.38 166 THR A C 1
ATOM 1328 O O . THR A 1 166 ? -8.365 2.008 3.993 1.00 94.38 166 THR A O 1
ATOM 1331 N N . GLN A 1 167 ? -10.384 1.147 4.512 1.00 95.56 167 GLN A N 1
ATOM 1332 C CA . GLN A 1 167 ? -10.888 2.345 5.189 1.00 95.56 167 GLN A CA 1
ATOM 1333 C C . GLN A 1 167 ? -10.168 2.533 6.522 1.00 95.56 167 GLN A C 1
ATOM 1335 O O . GLN A 1 167 ? -9.572 3.585 6.739 1.00 95.56 167 GLN A O 1
ATOM 1340 N N . LEU A 1 168 ? -10.089 1.481 7.347 1.00 95.88 168 LEU A N 1
ATOM 1341 C CA . LEU A 1 168 ? -9.344 1.526 8.610 1.00 95.88 168 LEU A CA 1
ATOM 1342 C C . LEU A 1 168 ? -7.865 1.880 8.392 1.00 95.88 168 LEU A C 1
ATOM 1344 O O . LEU A 1 168 ? -7.300 2.713 9.100 1.00 95.88 168 LEU A O 1
ATOM 1348 N N . ARG A 1 169 ? -7.233 1.285 7.371 1.00 96.12 169 ARG A N 1
ATOM 1349 C CA . ARG A 1 169 ? -5.852 1.605 6.988 1.00 96.12 169 ARG A CA 1
ATOM 1350 C C . ARG A 1 169 ? -5.686 3.091 6.682 1.00 96.12 169 ARG A C 1
ATOM 1352 O O . ARG A 1 169 ? -4.714 3.682 7.143 1.00 96.12 169 ARG A O 1
ATOM 1359 N N . THR A 1 170 ? -6.585 3.669 5.889 1.00 95.44 170 THR A N 1
ATOM 1360 C CA . THR A 1 170 ? -6.536 5.090 5.520 1.00 95.44 170 THR A CA 1
ATOM 1361 C C . THR A 1 170 ? -6.736 5.975 6.747 1.00 95.44 170 THR A C 1
ATOM 1363 O O . THR A 1 170 ? -5.906 6.845 7.000 1.00 95.44 170 THR A O 1
ATOM 1366 N N . LEU A 1 171 ? -7.762 5.688 7.551 1.00 95.88 171 LEU A N 1
ATOM 1367 C CA . LEU A 1 171 ? -8.117 6.443 8.755 1.00 95.88 171 LEU A CA 1
ATOM 1368 C C . LEU A 1 171 ? -6.961 6.518 9.766 1.00 95.88 171 LEU A C 1
ATOM 1370 O O . LEU A 1 171 ? -6.617 7.576 10.307 1.00 95.88 171 LEU A O 1
ATOM 1374 N N . LEU A 1 172 ? -6.311 5.379 9.999 1.00 95.38 172 LEU A N 1
ATOM 1375 C CA . LEU A 1 172 ? -5.220 5.261 10.963 1.00 95.38 172 LEU A CA 1
ATOM 1376 C C . LEU A 1 172 ? -3.835 5.501 10.344 1.00 95.38 172 LEU A C 1
ATOM 1378 O O . LEU A 1 172 ? -2.842 5.532 11.063 1.00 95.38 172 LEU A O 1
ATOM 1382 N N . GLY A 1 173 ? -3.734 5.697 9.027 1.00 94.88 173 GLY A N 1
ATOM 1383 C CA . GLY A 1 173 ? -2.448 5.861 8.341 1.00 94.88 173 GLY A CA 1
ATOM 1384 C C . GLY A 1 173 ? -1.562 4.608 8.395 1.00 94.88 173 GLY A C 1
ATOM 1385 O O . GLY A 1 173 ? -0.333 4.709 8.406 1.00 94.88 173 GLY A O 1
ATOM 1386 N N . LEU A 1 174 ? -2.164 3.416 8.439 1.00 95.50 174 LEU A N 1
ATOM 1387 C CA . LEU A 1 174 ? -1.433 2.151 8.506 1.00 95.50 174 LEU A CA 1
ATOM 1388 C C . LEU A 1 174 ? -0.732 1.848 7.176 1.00 95.50 174 LEU A C 1
ATOM 1390 O O . LEU A 1 174 ? -1.209 2.154 6.078 1.00 95.50 174 LEU A O 1
ATOM 1394 N N . ARG A 1 175 ? 0.401 1.142 7.249 1.00 93.88 175 ARG A N 1
ATOM 1395 C CA . ARG A 1 175 ? 1.158 0.777 6.041 1.00 93.88 175 ARG A CA 1
ATOM 1396 C C . ARG A 1 175 ? 0.397 -0.166 5.119 1.00 93.88 175 ARG A C 1
ATOM 1398 O O . ARG A 1 175 ? 0.527 -0.055 3.899 1.00 93.88 175 ARG A O 1
ATOM 1405 N N . SER A 1 176 ? -0.398 -1.069 5.683 1.00 95.25 176 SER A N 1
ATOM 1406 C CA . SER A 1 176 ? -1.166 -2.060 4.935 1.00 95.25 176 SER A CA 1
ATOM 1407 C C . SER A 1 176 ? -2.425 -2.480 5.696 1.00 95.25 176 SER A C 1
ATOM 1409 O O . SER A 1 176 ? -2.621 -2.085 6.842 1.00 95.25 176 SER A O 1
ATOM 1411 N N . THR A 1 177 ? -3.255 -3.297 5.052 1.00 96.19 177 THR A N 1
ATOM 1412 C CA . THR A 1 177 ? -4.384 -3.999 5.676 1.00 96.19 177 THR A CA 1
ATOM 1413 C C . THR A 1 177 ? -3.974 -5.343 6.297 1.00 96.19 177 THR A C 1
ATOM 1415 O O . THR A 1 177 ? -4.796 -6.017 6.908 1.00 96.19 177 THR A O 1
ATOM 1418 N N . ASN A 1 178 ? -2.703 -5.752 6.180 1.00 95.81 178 ASN A N 1
ATOM 1419 C CA . ASN A 1 178 ? -2.155 -6.884 6.927 1.00 95.81 178 ASN A CA 1
ATOM 1420 C C . ASN A 1 178 ? -1.767 -6.423 8.339 1.00 95.81 178 ASN A C 1
ATOM 1422 O O . ASN A 1 178 ? -0.597 -6.158 8.622 1.00 95.81 178 ASN A O 1
ATOM 1426 N N . SER A 1 179 ? -2.765 -6.232 9.199 1.00 93.56 179 SER A N 1
ATOM 1427 C CA . SER A 1 179 ? -2.574 -5.694 10.545 1.00 93.56 179 SER A CA 1
ATOM 1428 C C . SER A 1 179 ? -3.260 -6.541 11.616 1.00 93.56 179 SER A C 1
ATOM 1430 O O . SER A 1 179 ? -4.167 -7.342 11.351 1.00 93.56 179 SER A O 1
ATOM 1432 N N . ILE A 1 180 ? -2.774 -6.367 12.845 1.00 93.38 180 ILE A N 1
ATOM 1433 C CA . ILE A 1 180 ? -3.347 -6.893 14.082 1.00 93.38 180 ILE A CA 1
ATOM 1434 C C . ILE A 1 180 ? -3.339 -5.731 15.077 1.00 93.38 180 ILE A C 1
ATOM 1436 O O . ILE A 1 180 ? -2.293 -5.114 15.273 1.00 93.38 180 ILE A O 1
ATOM 1440 N N . LEU A 1 181 ? -4.487 -5.444 15.684 1.00 92.25 181 LEU A N 1
ATOM 1441 C CA . LEU A 1 181 ? -4.623 -4.455 16.753 1.00 92.25 181 LEU A CA 1
ATOM 1442 C C . LEU A 1 181 ? -4.459 -5.152 18.106 1.00 92.25 181 LEU A C 1
ATOM 1444 O O . LEU A 1 181 ? -4.925 -6.279 18.282 1.00 92.25 181 LEU A O 1
ATOM 1448 N N . LYS A 1 182 ? -3.751 -4.514 19.041 1.00 92.50 182 LYS A N 1
ATOM 1449 C CA . LYS A 1 182 ? -3.523 -5.032 20.396 1.00 92.50 182 LYS A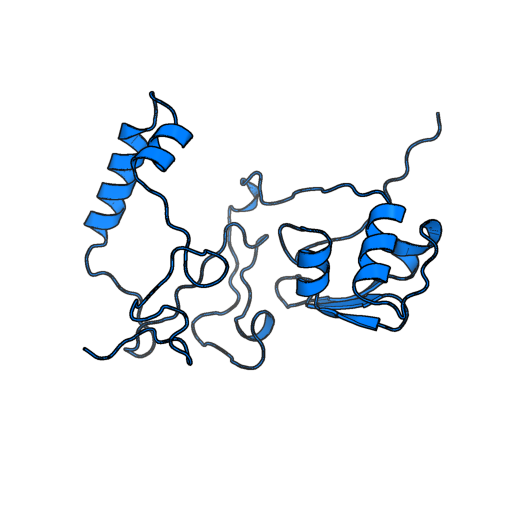 CA 1
ATOM 1450 C C . LYS A 1 182 ? -3.447 -3.879 21.389 1.00 92.50 182 LYS A C 1
ATOM 1452 O O . LYS A 1 182 ? -2.867 -2.847 21.065 1.00 92.50 182 LYS A O 1
ATOM 1457 N N . ARG A 1 183 ? -3.955 -4.103 22.605 1.00 90.81 183 ARG A N 1
ATOM 1458 C CA . ARG A 1 183 ? -3.761 -3.193 23.739 1.00 90.81 183 ARG A CA 1
ATOM 1459 C C . ARG A 1 183 ? -2.338 -3.348 24.254 1.00 90.81 183 ARG A C 1
ATOM 1461 O O . ARG A 1 183 ? -1.926 -4.456 24.605 1.00 90.81 183 ARG A O 1
ATOM 1468 N N . GLU A 1 184 ? -1.589 -2.255 24.315 1.00 85.81 184 GLU A N 1
ATOM 1469 C CA . GLU A 1 184 ? -0.302 -2.250 25.002 1.00 85.81 184 GLU A CA 1
ATOM 1470 C C . GLU A 1 184 ? -0.550 -2.007 26.494 1.00 85.81 184 GLU A C 1
ATOM 1472 O O . GLU A 1 184 ? -0.935 -0.916 26.910 1.00 85.81 184 GLU A O 1
ATOM 1477 N N . MET A 1 185 ? -0.363 -3.036 27.324 1.00 74.44 185 MET A N 1
ATOM 1478 C CA . MET A 1 185 ? -0.438 -2.859 28.772 1.00 74.44 185 MET A CA 1
ATOM 1479 C C . MET A 1 185 ? 0.809 -2.112 29.242 1.00 74.44 185 MET A C 1
ATOM 1481 O O . MET A 1 185 ? 1.897 -2.685 29.312 1.00 74.44 185 MET A O 1
ATOM 1485 N N . THR A 1 186 ? 0.661 -0.840 29.603 1.00 60.16 186 THR A N 1
ATOM 1486 C CA . THR A 1 186 ? 1.713 -0.132 30.332 1.00 60.16 186 THR A CA 1
ATOM 1487 C C . THR A 1 186 ? 1.793 -0.742 31.728 1.00 60.16 186 THR A C 1
ATOM 1489 O O . THR A 1 186 ? 0.829 -0.695 32.495 1.00 60.16 186 THR A O 1
ATOM 1492 N N . ALA A 1 187 ? 2.930 -1.355 32.063 1.00 47.22 187 ALA A N 1
ATOM 1493 C CA . ALA A 1 187 ? 3.183 -1.805 33.423 1.00 47.22 187 ALA A CA 1
ATOM 1494 C C . ALA A 1 187 ? 3.071 -0.591 34.357 1.00 47.22 187 ALA A C 1
ATOM 1496 O O . ALA A 1 187 ? 3.874 0.339 34.275 1.00 47.22 187 ALA A O 1
ATOM 1497 N N . ARG A 1 188 ? 2.052 -0.584 35.223 1.00 43.44 188 ARG A N 1
ATOM 1498 C CA . ARG A 1 188 ? 1.999 0.342 36.355 1.00 43.44 188 ARG A CA 1
ATOM 1499 C C . ARG A 1 188 ? 3.167 -0.031 37.273 1.00 43.44 188 ARG A C 1
ATOM 1501 O O . ARG A 1 188 ? 3.144 -1.111 37.860 1.00 43.44 188 ARG A O 1
ATOM 1508 N N . LEU A 1 189 ? 4.204 0.809 37.300 1.00 37.94 189 LEU A N 1
ATOM 1509 C CA . LEU A 1 189 ? 5.224 0.802 38.353 1.00 37.94 189 LEU A CA 1
ATOM 1510 C C . LEU A 1 189 ? 4.621 1.323 39.660 1.00 37.94 189 LEU A C 1
ATOM 1512 O O . LEU A 1 189 ? 3.782 2.251 39.582 1.00 37.94 189 LEU A O 1
#